Protein AF-A0A0K3CPV1-F1 (afdb_monomer_lite)

Organism: Rhodotorula toruloides (NCBI:txid5286)

InterPro domains:
  IPR036291 NAD(P)-binding domain superfamily [SSF51735] (3-212)

Sequence (318 aa):
MPTLVCTGCSSSLGLLALSSFVSRIIASPPSSHWRILAGYRSTSLTAGQEELAKRCREHPDKLSLSWMTLDLLKLSSVEAFTRRVKDVLNEDEGVDVLFINAAVYNMSARTVDLAGTAWTQEAVVNHLYGLAPCLKPSPSDHSSGKSRYAASKVAQLISARYWQRHFAAVGVGARPVDVVTVSPGFVPTTGLTRDVPLLGRLLMRYILALMPFAVSESEGAARLARTIPSSPSDSDDALSSLLAELSAANDLPLMFLAGPSTAPVPTADEVRSGAKGAVKGGVAEDLLARSEDDEMWKQVDWLLPSEATLRSWAGSSE

Radius of gyration: 19.74 Å; chains: 1; bounding box: 46×46×46 Å

Foldseek 3Di:
DAEEEEEPCQDFLNVLLVLVLLVVQVPDDQPDEYEYEYEDADPDHDPSRVVSQVSQVVCVSRYHYDYDYADLLDLVRVLVSVVVVVVVADPPDDHLHYHQDWAAFAQDFDWHDDPNATFGPRQRRLQPVFADPVRRDDPPDPQGSVRNNVVSVLNNLVVLVVVQVVQLPPDDPDDRDARAAEFLFAALQGCNCVNPPPVVNCCSNPPVCPDPRHDHSNFSSLRSNLCDFSDSPDCPNQNNVQRVVQSVDPDRQHFYDDDTSPDRDDHNVCLVVCHDRVHCDDPSNCVVVVPPDCVVVVVCVNRGQDPVRVVCSVVPDD

Secondary structure (DSSP, 8-state):
--EEEEES-SSHHHHHHHHHHHHHHHHS-S--PEEEEEEESSSS--HHHHHHHHHHHH-TTTEEEEEEE--TT-HHHHHHHHHHHHHHS-TT---SEEEE------SS--EEEETTEEEEHHIIIII-SS--GGGS--TT----HHHHHHHHHHHHHHHHHHHHHHHHHS-BTBPP---EEE---B-TTSGGGTTS-HHHHHIIIIIGGGSTTB--HHHHHHHHHTT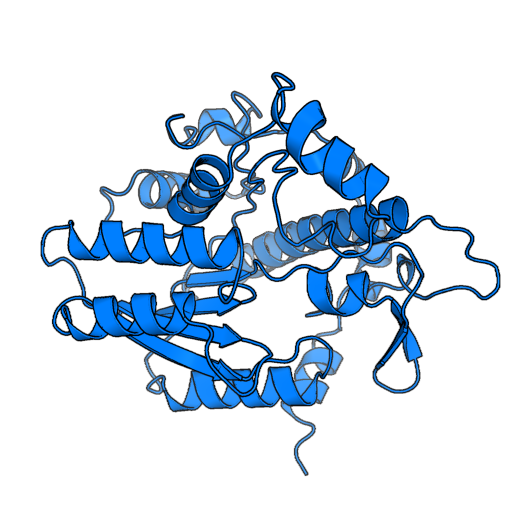S-S-TT-TTSHHHHHHHHHHTSSSPPPEEE-S-TTSPPPPHHHHHHT-TTS-S-SHHHHHHHS--SHHHHHHHHTTS--HHHHHHHHH---

pLDDT: mean 73.0, std 16.29, range [30.72, 96.56]

Structure (mmCIF, N/CA/C/O backbone):
data_AF-A0A0K3CPV1-F1
#
_entry.id   AF-A0A0K3CPV1-F1
#
loop_
_atom_site.group_PDB
_atom_site.id
_atom_site.type_symbol
_atom_site.label_atom_id
_atom_site.label_alt_id
_atom_site.label_comp_id
_atom_site.label_asym_id
_atom_site.label_entity_id
_atom_site.label_seq_id
_atom_site.pdbx_PDB_ins_code
_atom_site.Cartn_x
_atom_site.Cartn_y
_atom_site.Cartn_z
_atom_site.occupancy
_atom_site.B_iso_or_equiv
_atom_site.auth_seq_id
_atom_site.auth_comp_id
_atom_site.auth_asym_id
_atom_site.auth_atom_id
_atom_site.pdbx_PDB_model_num
ATOM 1 N N . MET A 1 1 ? -9.657 -1.569 19.249 1.00 82.38 1 MET A N 1
ATOM 2 C CA . MET A 1 1 ? -8.791 -0.428 18.877 1.00 82.38 1 MET A CA 1
ATOM 3 C C . MET A 1 1 ? -8.393 -0.607 17.419 1.00 82.38 1 MET A C 1
ATOM 5 O O . MET A 1 1 ? -7.894 -1.686 17.123 1.00 82.38 1 MET A O 1
ATOM 9 N N . PRO A 1 2 ? -8.640 0.362 16.519 1.00 88.81 2 PRO A N 1
ATOM 10 C CA . PRO A 1 2 ? -8.371 0.184 15.097 1.00 88.81 2 PRO A CA 1
ATOM 11 C C . PRO A 1 2 ? -6.875 0.025 14.793 1.00 88.81 2 PRO A C 1
ATOM 13 O O . PRO A 1 2 ? -6.056 0.827 15.248 1.00 88.81 2 PRO A O 1
ATOM 16 N N . THR A 1 3 ? -6.520 -1.000 14.017 1.00 91.50 3 THR A N 1
ATOM 17 C CA . THR A 1 3 ? -5.140 -1.335 13.648 1.00 91.50 3 THR A CA 1
ATOM 18 C C . THR A 1 3 ? -4.900 -1.213 12.143 1.00 91.50 3 THR A C 1
ATOM 20 O O . THR A 1 3 ? -5.510 -1.913 11.334 1.00 91.50 3 THR A O 1
ATOM 23 N N . LEU A 1 4 ? -3.932 -0.370 11.775 1.00 93.69 4 LEU A N 1
ATOM 24 C CA . LEU A 1 4 ? -3.371 -0.240 10.432 1.00 93.69 4 LEU A CA 1
ATOM 25 C C . LEU A 1 4 ? -2.035 -0.987 10.351 1.00 93.69 4 LEU A C 1
ATOM 27 O O . LEU A 1 4 ? -1.068 -0.609 11.012 1.00 93.69 4 LEU A O 1
ATOM 31 N N . VAL A 1 5 ? -1.947 -1.993 9.484 1.00 93.81 5 VAL A N 1
ATOM 32 C CA . VAL A 1 5 ? -0.684 -2.630 9.085 1.00 93.81 5 VAL A CA 1
ATOM 33 C C . VAL A 1 5 ? -0.308 -2.122 7.701 1.00 93.81 5 VAL A C 1
ATOM 35 O O . VAL A 1 5 ? -1.109 -2.209 6.774 1.00 93.81 5 VAL A O 1
ATOM 38 N N . CYS A 1 6 ? 0.903 -1.596 7.522 1.00 93.31 6 CYS A N 1
ATOM 39 C CA . CYS A 1 6 ? 1.310 -1.038 6.232 1.00 93.31 6 CYS A CA 1
ATOM 40 C C . CYS A 1 6 ? 2.721 -1.444 5.800 1.00 93.31 6 CYS A C 1
ATOM 42 O O . CYS A 1 6 ? 3.636 -1.569 6.613 1.00 93.31 6 CYS A O 1
ATOM 44 N N . THR A 1 7 ? 2.917 -1.628 4.491 1.00 91.62 7 THR A N 1
ATOM 45 C CA . THR A 1 7 ? 4.222 -1.945 3.888 1.00 91.62 7 THR A CA 1
ATOM 46 C C . THR A 1 7 ? 4.665 -0.836 2.942 1.00 91.62 7 THR A C 1
ATOM 48 O O . THR A 1 7 ? 3.849 -0.123 2.361 1.00 91.62 7 THR A O 1
ATOM 51 N N . GLY A 1 8 ? 5.978 -0.644 2.787 1.00 85.81 8 GLY A N 1
ATOM 52 C CA . GLY A 1 8 ? 6.507 0.363 1.861 1.00 85.81 8 GLY A CA 1
ATOM 53 C C . GLY A 1 8 ? 6.202 1.808 2.266 1.00 85.81 8 GLY A C 1
ATOM 54 O O . GLY A 1 8 ? 6.225 2.689 1.413 1.00 85.81 8 GLY A O 1
ATOM 55 N N . CYS A 1 9 ? 5.920 2.058 3.547 1.00 87.31 9 CYS A N 1
ATOM 56 C CA . CYS A 1 9 ? 5.617 3.390 4.081 1.00 87.31 9 CYS A CA 1
ATOM 57 C C . CYS A 1 9 ? 6.835 4.082 4.712 1.00 87.31 9 CYS A C 1
ATOM 59 O O . CYS A 1 9 ? 6.704 5.092 5.390 1.00 87.31 9 CYS A O 1
ATOM 61 N N . SER A 1 10 ? 8.038 3.552 4.487 1.00 84.75 10 SER A N 1
ATOM 62 C CA . SER A 1 10 ? 9.287 4.081 5.042 1.00 84.75 10 SER A CA 1
ATOM 63 C C . SER A 1 10 ? 9.955 5.167 4.193 1.00 84.75 10 SER A C 1
ATOM 65 O O . SER A 1 10 ? 10.927 5.768 4.639 1.00 84.75 10 SER A O 1
ATOM 67 N N . SER A 1 11 ? 9.488 5.408 2.962 1.00 85.38 11 SER A N 1
ATOM 68 C CA . SER A 1 11 ? 10.053 6.428 2.066 1.00 85.38 11 SER A CA 1
ATOM 69 C C . SER A 1 11 ? 9.065 6.875 0.981 1.00 85.38 11 SER A C 1
ATOM 71 O O . SER A 1 11 ? 8.049 6.216 0.750 1.00 85.38 11 SER A O 1
ATOM 73 N N . SER A 1 12 ? 9.399 7.975 0.291 1.00 87.81 12 SER A N 1
ATOM 74 C CA . SER A 1 12 ? 8.679 8.502 -0.882 1.00 87.81 12 SER A CA 1
ATOM 75 C C . SER A 1 12 ? 7.159 8.600 -0.645 1.00 87.81 12 SER A C 1
ATOM 77 O O . SER A 1 12 ? 6.736 9.014 0.434 1.00 87.81 12 SER A O 1
ATOM 79 N N . LEU A 1 13 ? 6.339 8.221 -1.632 1.00 89.44 13 LEU A N 1
ATOM 80 C CA . LEU A 1 13 ? 4.877 8.310 -1.570 1.00 89.44 13 LEU A CA 1
ATOM 81 C C . LEU A 1 13 ? 4.263 7.594 -0.366 1.00 89.44 13 LEU A C 1
ATOM 83 O O . LEU A 1 13 ? 3.318 8.114 0.211 1.00 89.44 13 LEU A O 1
ATOM 87 N N . GLY A 1 14 ? 4.797 6.438 0.037 1.00 90.56 14 GLY A N 1
ATOM 88 C CA . GLY A 1 14 ? 4.245 5.685 1.164 1.00 90.56 14 GLY A CA 1
ATOM 89 C C . GLY A 1 14 ? 4.414 6.413 2.497 1.00 90.56 14 GLY A C 1
ATOM 90 O O . GLY A 1 14 ? 3.483 6.461 3.294 1.00 90.56 14 GLY A O 1
ATOM 91 N N . LEU A 1 15 ? 5.582 7.027 2.723 1.00 93.69 15 LEU A N 1
ATOM 92 C CA . LEU A 1 15 ? 5.821 7.828 3.929 1.00 93.69 15 LEU A CA 1
ATOM 93 C C . LEU A 1 15 ? 4.956 9.090 3.945 1.00 93.69 15 LEU A C 1
ATOM 95 O O . LEU A 1 15 ? 4.406 9.445 4.985 1.00 93.69 15 LEU A O 1
ATOM 99 N N . LEU A 1 16 ? 4.812 9.752 2.794 1.00 93.31 16 LEU A N 1
ATOM 100 C CA . LEU A 1 16 ? 3.937 10.915 2.667 1.00 93.31 16 LEU A CA 1
ATOM 101 C C . LEU A 1 16 ? 2.471 10.536 2.900 1.00 93.31 16 LEU A C 1
ATOM 103 O O . LEU A 1 16 ? 1.793 11.234 3.644 1.00 93.31 16 LEU A O 1
ATOM 107 N N . ALA A 1 17 ? 2.003 9.413 2.348 1.00 93.31 17 ALA A N 1
ATOM 108 C CA . ALA A 1 17 ? 0.640 8.927 2.549 1.00 93.31 17 ALA A CA 1
ATOM 109 C C . ALA A 1 17 ? 0.373 8.619 4.027 1.00 93.31 17 ALA A C 1
ATOM 111 O O . ALA A 1 17 ? -0.639 9.054 4.576 1.00 93.31 17 ALA A O 1
ATOM 112 N N . LEU A 1 18 ? 1.317 7.948 4.699 1.00 94.94 18 LEU A N 1
ATOM 113 C CA . LEU A 1 18 ? 1.218 7.676 6.131 1.00 94.94 18 LEU A CA 1
ATOM 114 C C . LEU A 1 18 ? 1.232 8.967 6.962 1.00 94.94 18 LEU A C 1
ATOM 116 O O . LEU A 1 18 ? 0.445 9.111 7.892 1.00 94.94 18 LEU A O 1
ATOM 120 N N . SER A 1 19 ? 2.074 9.938 6.605 1.00 94.44 19 SER A N 1
ATOM 121 C CA . SER A 1 19 ? 2.116 11.252 7.258 1.00 94.44 19 SER A CA 1
ATOM 122 C C . SER A 1 19 ? 0.816 12.042 7.067 1.00 94.44 19 SER A C 1
ATOM 124 O O . SER A 1 19 ? 0.319 12.659 8.013 1.00 94.44 19 SER A O 1
ATOM 126 N N . SER A 1 20 ? 0.221 11.998 5.871 1.00 91.81 20 SER A N 1
ATOM 127 C CA . SER A 1 20 ? -1.089 12.590 5.585 1.00 91.81 20 SER A CA 1
ATOM 128 C C . SER A 1 20 ? -2.194 11.920 6.400 1.00 91.81 20 SER A C 1
ATOM 130 O O . SER A 1 20 ? -2.998 12.623 7.010 1.00 91.81 20 SER A O 1
ATOM 132 N N . PHE A 1 21 ? -2.193 10.585 6.481 1.00 92.12 21 PHE A N 1
ATOM 133 C CA . PHE A 1 21 ? -3.108 9.829 7.337 1.00 92.12 21 PHE A CA 1
ATOM 134 C C . PHE A 1 21 ? -2.986 10.262 8.804 1.00 92.12 21 PHE A C 1
ATOM 136 O O . PHE A 1 21 ? -3.973 10.695 9.393 1.00 92.12 21 PHE A O 1
ATOM 143 N N . VAL A 1 22 ? -1.771 10.253 9.360 1.00 93.12 22 VAL A N 1
ATOM 144 C CA . VAL A 1 22 ? -1.498 10.684 10.741 1.00 93.12 22 VAL A CA 1
ATOM 145 C C . VAL A 1 22 ? -1.970 12.118 10.983 1.00 93.12 22 VAL A C 1
ATOM 147 O O . VAL A 1 22 ? -2.630 12.390 11.980 1.00 93.12 22 VAL A O 1
ATOM 150 N N . SER A 1 23 ? -1.698 13.035 10.052 1.00 92.12 23 SER A N 1
ATOM 151 C CA . SER A 1 23 ? -2.132 14.434 10.164 1.00 92.12 23 SER A CA 1
ATOM 152 C C . SER A 1 23 ? -3.658 14.560 10.209 1.00 92.12 23 SER A C 1
ATOM 154 O O . SER A 1 23 ? -4.179 15.341 11.002 1.00 92.12 23 SER A O 1
ATOM 156 N N . ARG A 1 24 ? -4.377 13.768 9.404 1.00 89.12 24 ARG A N 1
ATOM 157 C CA . ARG A 1 24 ? -5.845 13.739 9.399 1.00 89.12 24 ARG A CA 1
ATOM 158 C C . ARG A 1 24 ? -6.408 13.181 10.706 1.00 89.12 24 ARG A C 1
ATOM 160 O O . ARG A 1 24 ? -7.341 13.771 11.243 1.00 89.12 24 ARG A O 1
ATOM 167 N N . ILE A 1 25 ? -5.827 12.109 11.248 1.00 89.81 25 ILE A N 1
ATOM 168 C CA . ILE A 1 25 ? -6.236 11.553 12.550 1.00 89.81 25 ILE A CA 1
ATOM 169 C C . ILE A 1 25 ? -5.987 12.566 13.676 1.00 89.81 25 ILE A C 1
ATOM 171 O O . ILE A 1 25 ? -6.875 12.819 14.486 1.00 89.81 25 ILE A O 1
ATOM 175 N N . ILE A 1 26 ? -4.825 13.229 13.685 1.00 90.94 26 ILE A N 1
ATOM 176 C CA . ILE A 1 26 ? -4.506 14.276 14.670 1.00 90.94 26 ILE A CA 1
ATOM 177 C C . ILE A 1 26 ? -5.485 15.454 14.582 1.00 90.94 26 ILE A C 1
ATOM 179 O O . ILE A 1 26 ? -5.877 15.992 15.616 1.00 90.94 26 ILE A O 1
ATOM 183 N N . ALA A 1 27 ? -5.894 15.856 13.378 1.00 88.31 27 ALA A N 1
ATOM 184 C CA . ALA A 1 27 ? -6.827 16.965 13.180 1.00 88.31 27 ALA A CA 1
ATOM 185 C C . ALA A 1 27 ? -8.292 16.603 13.487 1.00 88.31 27 ALA A C 1
ATOM 187 O O . ALA A 1 27 ? -9.097 17.495 13.748 1.00 88.31 27 ALA A O 1
ATOM 188 N N . SER A 1 28 ? -8.644 15.317 13.461 1.00 81.56 28 SER A N 1
ATOM 189 C CA . SER A 1 28 ? -10.018 14.862 13.687 1.00 81.56 28 SER A CA 1
ATOM 190 C C . SER A 1 28 ? -10.406 14.964 15.170 1.00 81.56 28 SER A C 1
ATOM 192 O O . SER A 1 28 ? -9.531 14.852 16.043 1.00 81.56 28 SER A O 1
ATOM 194 N N . PRO A 1 29 ? -11.702 15.162 15.493 1.00 77.56 29 PRO A N 1
ATOM 195 C CA . PRO A 1 29 ? -12.208 14.990 16.853 1.00 77.56 29 PRO A CA 1
ATOM 196 C C . PRO A 1 29 ? -11.804 13.613 17.402 1.00 77.56 29 PRO A C 1
ATOM 198 O O . PRO A 1 29 ? -11.576 12.696 16.612 1.00 77.56 29 PRO A O 1
ATOM 201 N N . PRO A 1 30 ? -11.683 13.441 18.727 1.00 67.00 30 PRO A N 1
ATOM 202 C CA . PRO A 1 30 ? -11.311 12.155 19.307 1.00 67.00 30 PRO A CA 1
ATOM 203 C C . PRO A 1 30 ? -12.403 11.111 19.017 1.00 67.00 30 PRO A C 1
ATOM 205 O O . PRO A 1 30 ? -13.391 11.025 19.738 1.00 67.00 30 PRO A O 1
ATOM 208 N N . SER A 1 31 ? -12.235 10.354 17.930 1.00 64.31 31 SER A N 1
ATOM 209 C CA . SER A 1 31 ? -13.160 9.305 17.488 1.00 64.31 31 SER A CA 1
ATOM 210 C C . SER A 1 31 ? -12.637 7.908 17.822 1.00 64.31 31 SER A C 1
ATOM 212 O O . SER A 1 31 ? -13.414 7.029 18.179 1.00 64.31 31 SER A O 1
ATOM 214 N N . SER A 1 32 ? -11.318 7.690 17.759 1.00 69.75 32 SER A N 1
ATOM 215 C CA . SER A 1 32 ? -10.671 6.424 18.128 1.00 69.75 32 SER A CA 1
ATOM 216 C C . SER A 1 32 ? -9.143 6.555 18.212 1.00 69.75 32 SER A C 1
ATOM 218 O O . SER A 1 32 ? -8.539 7.349 17.490 1.00 69.75 32 SER A O 1
ATOM 220 N N . HIS A 1 33 ? -8.510 5.763 19.086 1.00 89.25 33 HIS A N 1
ATOM 221 C CA . HIS A 1 33 ? -7.051 5.630 19.129 1.00 89.25 33 HIS A CA 1
ATOM 222 C C . HIS A 1 33 ? -6.582 4.622 18.072 1.00 89.25 33 HIS A C 1
ATOM 224 O O . HIS A 1 33 ? -6.984 3.462 18.119 1.00 89.25 33 HIS A O 1
ATOM 230 N N . TRP A 1 34 ? -5.710 5.023 17.149 1.00 92.44 34 TRP A N 1
ATOM 231 C CA . TRP A 1 34 ? -5.181 4.150 16.096 1.00 92.44 34 TRP A CA 1
ATOM 232 C C . TRP A 1 34 ? -3.856 3.487 16.470 1.00 92.44 34 TRP A C 1
ATOM 234 O O . TRP A 1 34 ? -2.901 4.156 16.854 1.00 92.44 34 TRP A O 1
ATOM 244 N N . ARG A 1 35 ? -3.742 2.177 16.243 1.00 94.38 35 ARG A N 1
ATOM 245 C CA . ARG A 1 35 ? -2.462 1.458 16.266 1.00 94.38 35 ARG A CA 1
ATOM 246 C C . ARG A 1 35 ? -1.926 1.320 14.846 1.00 94.38 35 ARG A C 1
ATOM 248 O O . ARG A 1 35 ? -2.601 0.789 13.973 1.00 94.38 35 ARG A O 1
ATOM 255 N N . ILE A 1 36 ? -0.696 1.762 14.613 1.00 96.12 36 ILE A N 1
ATOM 256 C CA . ILE A 1 36 ? -0.037 1.700 13.306 1.00 96.12 36 ILE A CA 1
ATOM 257 C C . ILE A 1 36 ? 1.197 0.802 13.400 1.00 96.12 36 ILE A C 1
ATOM 259 O O . ILE A 1 36 ? 2.130 1.090 14.151 1.00 96.12 36 ILE A O 1
ATOM 263 N N . LEU A 1 37 ? 1.225 -0.265 12.604 1.00 95.38 37 LEU A N 1
ATOM 264 C CA . LEU A 1 37 ? 2.330 -1.218 12.495 1.00 95.38 37 LEU A CA 1
ATOM 265 C C . LEU A 1 37 ? 2.945 -1.112 11.092 1.00 95.38 37 LEU A C 1
ATOM 267 O O . LEU A 1 37 ? 2.399 -1.620 10.110 1.00 95.38 37 LEU A O 1
ATOM 271 N N . ALA A 1 38 ? 4.075 -0.413 10.984 1.00 95.44 38 ALA A N 1
ATOM 272 C CA . ALA A 1 38 ? 4.685 -0.063 9.705 1.00 95.44 38 ALA A CA 1
ATOM 273 C C . ALA A 1 38 ? 5.931 -0.909 9.410 1.00 95.44 38 ALA A C 1
ATOM 275 O O . ALA A 1 38 ? 6.958 -0.811 10.088 1.00 95.44 38 ALA A O 1
ATOM 276 N N . GLY A 1 39 ? 5.858 -1.715 8.351 1.00 92.06 39 GLY A N 1
ATOM 277 C CA . GLY A 1 39 ? 6.965 -2.517 7.845 1.00 92.06 39 GLY A CA 1
ATOM 278 C C . GLY A 1 39 ? 8.012 -1.670 7.116 1.00 92.06 39 GLY A C 1
ATOM 279 O O . GLY A 1 39 ? 7.690 -0.934 6.177 1.00 92.06 39 GLY A O 1
ATOM 280 N N . TYR A 1 40 ? 9.283 -1.804 7.499 1.00 90.94 40 TYR A N 1
ATOM 281 C CA . TYR A 1 40 ? 10.413 -1.157 6.827 1.00 90.94 40 TYR A CA 1
ATOM 282 C C . TYR A 1 40 ? 11.617 -2.096 6.703 1.00 90.94 40 TYR A C 1
ATOM 284 O O . TYR A 1 40 ? 11.850 -2.952 7.545 1.00 90.94 40 TYR A O 1
ATOM 292 N N . ARG A 1 41 ? 12.407 -1.940 5.638 1.00 85.38 41 ARG A N 1
ATOM 293 C CA . ARG A 1 41 ? 13.515 -2.864 5.335 1.00 85.38 41 ARG A CA 1
ATOM 294 C C . ARG A 1 41 ? 14.812 -2.577 6.105 1.00 85.38 41 ARG A C 1
ATOM 296 O O . ARG A 1 41 ? 15.620 -3.478 6.294 1.00 85.38 41 ARG A O 1
ATOM 303 N N . SER A 1 42 ? 15.052 -1.315 6.455 1.00 81.75 42 SER A N 1
ATOM 304 C CA . SER A 1 42 ? 16.320 -0.859 7.044 1.00 81.75 42 SER A CA 1
ATOM 305 C C . SER A 1 42 ? 16.478 -1.327 8.495 1.00 81.75 42 SER A C 1
ATOM 307 O O . SER A 1 42 ? 15.503 -1.682 9.147 1.00 81.75 42 SER A O 1
ATOM 309 N N . THR A 1 43 ? 17.700 -1.300 9.022 1.00 76.31 43 THR A N 1
ATOM 310 C CA . THR A 1 43 ? 17.975 -1.513 10.453 1.00 76.31 43 THR A CA 1
ATOM 311 C C . THR A 1 43 ? 17.831 -0.228 11.265 1.00 76.31 43 THR A C 1
ATOM 313 O O . THR A 1 43 ? 17.551 -0.289 12.457 1.00 76.31 43 THR A O 1
ATOM 316 N N . SER A 1 44 ? 17.955 0.934 10.621 1.00 85.12 44 SER A N 1
ATOM 317 C CA . SER A 1 44 ? 17.759 2.249 11.232 1.00 85.12 44 SER A CA 1
ATOM 318 C C . SER A 1 44 ? 16.632 3.024 10.560 1.00 85.12 44 SER A C 1
ATOM 320 O O . SER A 1 44 ? 16.345 2.842 9.369 1.00 85.12 44 SER A O 1
ATOM 322 N N . LEU A 1 45 ? 16.001 3.901 11.338 1.00 88.12 45 LEU A N 1
ATOM 323 C CA . LEU A 1 45 ? 15.029 4.853 10.827 1.00 88.12 45 LEU A CA 1
ATOM 324 C C . LEU A 1 45 ? 15.743 5.989 10.089 1.00 88.12 45 LEU A C 1
ATOM 326 O O . LEU A 1 45 ? 16.871 6.367 10.397 1.00 88.12 45 LEU A O 1
ATOM 330 N N . THR A 1 46 ? 15.075 6.514 9.074 1.00 90.00 46 THR A N 1
ATOM 331 C CA . THR A 1 46 ? 15.446 7.768 8.419 1.00 90.00 46 THR A CA 1
ATOM 332 C C . THR A 1 46 ? 14.876 8.953 9.196 1.00 90.00 46 THR A C 1
ATOM 334 O O . THR A 1 46 ? 13.887 8.806 9.913 1.00 90.00 46 THR A O 1
ATOM 337 N N . ALA A 1 47 ? 15.419 10.153 8.976 1.00 90.81 47 ALA A N 1
ATOM 338 C CA . ALA A 1 47 ? 14.936 11.374 9.628 1.00 90.81 47 ALA A CA 1
ATOM 339 C C . ALA A 1 47 ? 13.421 11.603 9.438 1.00 90.81 47 ALA A C 1
ATOM 341 O O . ALA A 1 47 ? 12.730 11.992 10.372 1.00 90.81 47 ALA A O 1
ATOM 342 N N . GLY A 1 48 ? 12.871 11.292 8.257 1.00 90.12 48 GLY A N 1
ATOM 343 C CA . GLY A 1 48 ? 11.427 11.402 8.015 1.00 90.12 48 GLY A CA 1
ATOM 344 C C . GLY A 1 48 ? 10.586 10.400 8.818 1.00 90.12 48 GLY A C 1
ATOM 345 O O . GLY A 1 48 ? 9.476 10.720 9.234 1.00 90.12 48 GLY A O 1
ATOM 346 N N . GLN A 1 49 ? 11.109 9.197 9.068 1.00 93.44 49 GLN A N 1
ATOM 347 C CA . GLN A 1 49 ? 10.433 8.192 9.897 1.00 93.44 49 GLN A CA 1
ATOM 348 C C . GLN A 1 49 ? 10.518 8.533 11.386 1.00 93.44 49 GLN A C 1
ATOM 350 O O . GLN A 1 49 ? 9.560 8.297 12.121 1.00 93.44 49 GLN A O 1
ATOM 355 N N . GLU A 1 50 ? 11.648 9.090 11.823 1.00 94.56 50 GLU A N 1
ATOM 356 C CA . GLU A 1 50 ? 11.828 9.581 13.189 1.00 94.56 50 GLU A CA 1
ATOM 357 C C . GLU A 1 50 ? 10.904 10.758 13.485 1.00 94.56 50 GLU A C 1
ATOM 359 O O . GLU A 1 50 ? 10.248 10.759 14.526 1.00 94.56 50 GLU A O 1
ATOM 364 N N . GLU A 1 51 ? 10.789 11.705 12.552 1.00 95.12 51 GLU A N 1
ATOM 365 C CA . GLU A 1 51 ? 9.881 12.845 12.672 1.00 95.12 51 GLU A CA 1
ATOM 366 C C . GLU A 1 51 ? 8.420 12.388 12.723 1.00 95.12 51 GLU A C 1
ATOM 368 O O . GLU A 1 51 ? 7.662 12.809 13.595 1.00 95.12 51 GLU A O 1
ATOM 373 N N . LEU A 1 52 ? 8.020 11.450 11.858 1.00 95.88 52 LEU A N 1
ATOM 374 C CA . LEU A 1 52 ? 6.670 10.892 11.915 1.00 95.88 52 LEU A CA 1
ATOM 375 C C . LEU A 1 52 ? 6.410 10.172 13.246 1.00 95.88 52 LEU A C 1
ATOM 377 O O . LEU A 1 52 ? 5.365 10.374 13.861 1.00 95.88 52 LEU A O 1
ATOM 381 N N . ALA A 1 53 ? 7.366 9.374 13.727 1.00 95.75 53 ALA A N 1
ATOM 382 C CA . ALA A 1 53 ? 7.254 8.706 15.021 1.00 95.75 53 ALA A CA 1
ATOM 383 C C . ALA A 1 53 ? 7.188 9.707 16.183 1.00 95.75 53 ALA A C 1
ATOM 385 O O . ALA A 1 53 ? 6.443 9.483 17.136 1.00 95.75 53 ALA A O 1
ATOM 386 N N . LYS A 1 54 ? 7.925 10.820 16.103 1.00 96.50 54 LYS A N 1
ATOM 387 C CA . LYS A 1 54 ? 7.863 11.915 17.074 1.00 96.50 54 LYS A CA 1
ATOM 388 C C . LYS A 1 54 ? 6.472 12.541 17.105 1.00 96.50 54 LYS A C 1
ATOM 390 O O . LYS A 1 54 ? 5.885 12.593 18.179 1.00 96.50 54 LYS A O 1
ATOM 395 N N . ARG A 1 55 ? 5.909 12.889 15.946 1.00 95.50 55 ARG A N 1
ATOM 396 C CA . ARG A 1 55 ? 4.538 13.415 15.843 1.00 95.50 55 ARG A CA 1
ATOM 397 C C . ARG A 1 55 ? 3.498 12.462 16.433 1.00 95.50 55 ARG A C 1
ATOM 399 O O . ARG A 1 55 ? 2.574 12.907 17.095 1.00 95.50 55 ARG A O 1
ATOM 406 N N . CYS A 1 56 ? 3.652 11.149 16.245 1.00 95.75 56 CYS A N 1
ATOM 407 C CA . CYS A 1 56 ? 2.754 10.169 16.870 1.00 95.75 56 CYS A CA 1
ATOM 408 C C . CYS A 1 56 ? 2.884 10.174 18.406 1.00 95.75 56 CYS A C 1
ATOM 410 O O . CYS A 1 56 ? 1.879 10.127 19.105 1.00 95.75 56 CYS A O 1
ATOM 412 N N . ARG A 1 57 ? 4.110 10.280 18.944 1.00 96.31 57 ARG A N 1
ATOM 413 C CA . ARG A 1 57 ? 4.361 10.348 20.398 1.00 96.31 57 ARG A CA 1
ATOM 414 C C . ARG A 1 57 ? 3.833 11.622 21.057 1.00 96.31 57 ARG A C 1
ATOM 416 O O . ARG A 1 57 ? 3.554 11.595 22.248 1.00 96.31 57 ARG A O 1
ATOM 423 N N . GLU A 1 58 ? 3.714 12.714 20.307 1.00 96.50 58 GLU A N 1
ATOM 424 C CA . GLU A 1 58 ? 3.110 13.972 20.774 1.00 96.50 58 GLU A CA 1
ATOM 425 C C . GLU A 1 58 ? 1.575 13.882 20.886 1.00 96.50 58 GLU A C 1
ATOM 427 O O . GLU A 1 58 ? 0.968 14.703 21.569 1.00 96.50 58 GLU A O 1
ATOM 432 N N . HIS A 1 59 ? 0.957 12.860 20.278 1.00 94.56 59 HIS A N 1
ATOM 433 C CA . HIS A 1 59 ? -0.490 12.615 20.295 1.00 94.56 59 HIS A CA 1
ATOM 434 C C . HIS A 1 59 ? -0.837 11.170 20.716 1.00 94.56 59 HIS A C 1
ATOM 436 O O . HIS A 1 59 ? -1.502 10.443 19.965 1.00 94.56 59 HIS A O 1
ATOM 442 N N . PRO A 1 60 ? -0.393 10.724 21.910 1.00 93.38 60 PRO A N 1
ATOM 443 C CA . PRO A 1 60 ? -0.543 9.340 22.360 1.00 93.38 60 PRO A CA 1
ATOM 444 C C . PRO A 1 60 ? -1.996 8.966 22.679 1.00 93.38 60 PRO A C 1
ATOM 446 O O . PRO A 1 60 ? -2.325 7.791 22.780 1.00 93.38 60 PRO A O 1
ATOM 449 N N . ASP A 1 61 ? -2.882 9.945 22.837 1.00 91.06 61 ASP A N 1
ATOM 450 C CA . ASP A 1 61 ? -4.322 9.753 22.986 1.00 91.06 61 ASP A CA 1
ATOM 451 C C . ASP A 1 61 ? -4.990 9.357 21.659 1.00 91.06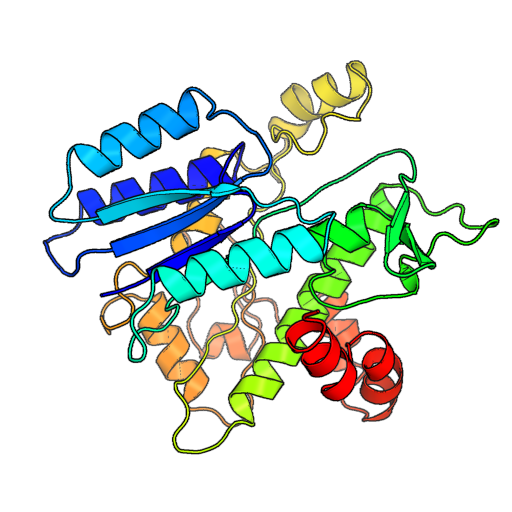 61 ASP A C 1
ATOM 453 O O . ASP A 1 61 ? -5.992 8.646 21.666 1.00 91.06 61 ASP A O 1
ATOM 457 N N . LYS A 1 62 ? -4.400 9.735 20.518 1.00 90.88 62 LYS A N 1
ATOM 458 C CA . LYS A 1 62 ? -4.982 9.522 19.184 1.00 90.88 62 LYS A CA 1
ATOM 459 C C . LYS A 1 62 ? -4.340 8.398 18.391 1.00 90.88 62 LYS A C 1
ATOM 461 O O . LYS A 1 62 ? -5.029 7.753 17.604 1.00 90.88 62 LYS A O 1
ATOM 466 N N . LEU A 1 63 ? -3.035 8.179 18.533 1.00 93.88 63 LEU A N 1
ATOM 467 C CA . LEU A 1 63 ? -2.365 7.126 17.782 1.00 93.88 63 LEU A CA 1
ATOM 468 C C . LEU A 1 63 ? -1.072 6.618 18.421 1.00 93.88 63 LEU A C 1
ATOM 470 O O . LEU A 1 63 ? -0.404 7.308 19.185 1.00 93.88 63 LEU A O 1
ATOM 474 N N . SER A 1 64 ? -0.681 5.416 18.017 1.00 95.12 64 SER A N 1
ATOM 475 C CA . SER A 1 64 ? 0.618 4.808 18.280 1.00 95.12 64 SER A CA 1
ATOM 476 C C . SER A 1 64 ? 1.229 4.294 16.974 1.00 95.12 64 SER A C 1
ATOM 478 O O . SER A 1 64 ? 0.534 3.746 16.123 1.00 95.12 64 SER A O 1
ATOM 480 N N . LEU A 1 65 ? 2.541 4.478 16.795 1.00 96.56 65 LEU A N 1
ATOM 481 C CA . LEU A 1 65 ? 3.279 4.016 15.615 1.00 96.56 65 LEU A CA 1
ATOM 482 C C . LEU A 1 65 ? 4.458 3.138 16.029 1.00 96.56 65 LEU A C 1
ATOM 484 O O . LEU A 1 65 ? 5.357 3.593 16.735 1.00 96.56 65 LEU A O 1
ATOM 488 N N . SER A 1 66 ? 4.471 1.908 15.521 1.00 95.44 66 SER A N 1
ATOM 489 C CA . SER A 1 66 ? 5.562 0.950 15.679 1.00 95.44 66 SER A CA 1
ATOM 490 C C . SER A 1 66 ? 6.176 0.617 14.325 1.00 95.44 66 SER A C 1
ATOM 492 O O . SER A 1 66 ? 5.512 0.081 13.437 1.00 95.44 66 SER A O 1
ATOM 494 N N . TRP A 1 67 ? 7.466 0.911 14.173 1.00 95.12 67 TRP A N 1
ATOM 495 C CA . TRP A 1 67 ? 8.246 0.476 13.018 1.00 95.12 67 TRP A CA 1
ATOM 496 C C . TRP A 1 67 ? 8.761 -0.944 13.247 1.00 95.12 67 TRP A C 1
ATOM 498 O O . TRP A 1 67 ? 9.401 -1.219 14.260 1.00 95.12 67 TRP A O 1
ATOM 508 N N . MET A 1 68 ? 8.513 -1.841 12.297 1.00 92.94 68 MET A N 1
ATOM 509 C CA . MET A 1 68 ? 8.938 -3.239 12.369 1.00 92.94 68 MET A CA 1
ATOM 510 C C . MET A 1 68 ? 9.739 -3.622 11.131 1.00 92.94 68 MET A C 1
ATOM 512 O O . MET A 1 68 ? 9.376 -3.276 10.006 1.00 92.94 68 MET A O 1
ATOM 516 N N . THR A 1 69 ? 10.820 -4.373 11.327 1.00 92.62 69 THR A N 1
ATOM 517 C CA . THR A 1 69 ? 11.638 -4.843 10.209 1.00 92.62 69 THR A CA 1
ATOM 518 C C . THR A 1 69 ? 10.828 -5.766 9.296 1.00 92.62 69 THR A C 1
ATOM 520 O O . THR A 1 69 ? 10.093 -6.637 9.761 1.00 92.62 69 THR A O 1
ATOM 523 N N . LEU A 1 70 ? 10.934 -5.555 7.988 1.00 90.12 70 LEU A N 1
ATOM 524 C CA . LEU A 1 70 ? 10.247 -6.325 6.958 1.00 90.12 70 LEU A CA 1
ATOM 525 C C . LEU A 1 70 ? 11.053 -6.264 5.658 1.00 90.12 70 LEU A C 1
ATOM 527 O O . LEU A 1 70 ? 11.094 -5.230 4.985 1.00 90.12 70 LEU A O 1
ATOM 531 N N . ASP A 1 71 ? 11.687 -7.379 5.296 1.00 88.88 71 ASP A N 1
ATOM 532 C CA . ASP A 1 71 ? 12.273 -7.578 3.974 1.00 88.88 71 ASP A CA 1
ATOM 533 C C . ASP A 1 71 ? 11.379 -8.502 3.147 1.00 88.88 71 ASP A C 1
ATOM 535 O O . ASP A 1 71 ? 11.374 -9.717 3.324 1.00 88.88 71 ASP A O 1
ATOM 539 N N . LEU A 1 72 ? 10.648 -7.910 2.207 1.00 85.25 72 LEU A N 1
ATOM 540 C CA . LEU A 1 72 ? 9.740 -8.628 1.312 1.00 85.25 72 LEU A CA 1
ATOM 541 C C . LEU A 1 72 ? 10.453 -9.594 0.368 1.00 85.25 72 LEU A C 1
ATOM 543 O O . LEU A 1 72 ? 9.802 -10.422 -0.249 1.00 85.25 72 LEU A O 1
ATOM 547 N N . LEU A 1 73 ? 11.784 -9.527 0.276 1.00 83.62 73 LEU A N 1
ATOM 548 C CA . LEU A 1 73 ? 12.578 -10.503 -0.467 1.00 83.62 73 LEU A CA 1
ATOM 549 C C . LEU A 1 73 ? 12.793 -11.819 0.281 1.00 83.62 73 LEU A C 1
ATOM 551 O O . LEU A 1 73 ? 13.352 -12.747 -0.295 1.00 83.62 73 LEU A O 1
ATOM 555 N N . LYS A 1 74 ? 12.413 -11.899 1.560 1.00 81.81 74 LYS A N 1
ATOM 556 C CA . LYS A 1 74 ? 12.655 -13.065 2.412 1.00 81.81 74 LYS A CA 1
ATOM 557 C C . LYS A 1 74 ? 11.348 -13.510 3.058 1.00 81.81 74 LYS A C 1
ATOM 559 O O . LYS A 1 74 ? 10.846 -12.824 3.944 1.00 81.81 74 LYS A O 1
ATOM 564 N N . LEU A 1 75 ? 10.844 -14.688 2.688 1.00 77.00 75 LEU A N 1
ATOM 565 C CA . LEU A 1 75 ? 9.620 -15.253 3.278 1.00 77.00 75 LEU A CA 1
ATOM 566 C C . LEU A 1 75 ? 9.718 -15.375 4.803 1.00 77.00 75 LEU A C 1
ATOM 568 O O . LEU A 1 75 ? 8.819 -14.930 5.506 1.00 77.00 75 LEU A O 1
ATOM 572 N N . SER A 1 76 ? 10.867 -15.808 5.325 1.00 79.62 76 SER A N 1
ATOM 573 C CA . SER A 1 76 ? 11.119 -15.847 6.771 1.00 79.62 76 SER A CA 1
ATOM 574 C C . SER A 1 76 ? 11.014 -14.473 7.446 1.00 79.62 76 SER A C 1
ATOM 576 O O . SER A 1 76 ? 10.597 -14.375 8.600 1.00 79.62 76 SER A O 1
ATOM 578 N N . SER A 1 77 ? 11.345 -13.385 6.739 1.00 85.31 77 SER A N 1
ATOM 579 C CA . SER A 1 77 ? 11.137 -12.027 7.249 1.00 85.31 77 SER A CA 1
ATOM 580 C C . SER A 1 77 ? 9.665 -11.628 7.241 1.00 85.31 77 SER A C 1
ATOM 582 O O . SER A 1 77 ? 9.262 -10.896 8.145 1.00 85.31 77 SER A O 1
ATOM 584 N N . VAL A 1 78 ? 8.893 -12.053 6.237 1.00 83.75 78 VAL A N 1
ATOM 585 C CA . VAL A 1 78 ? 7.443 -11.824 6.169 1.00 83.75 78 VAL A CA 1
ATOM 586 C C . VAL A 1 78 ? 6.756 -12.581 7.299 1.00 83.75 78 VAL A C 1
ATOM 588 O O . VAL A 1 78 ? 6.024 -11.974 8.069 1.00 83.75 78 VAL A O 1
ATOM 591 N N . GLU A 1 79 ? 7.078 -13.859 7.489 1.00 79.50 79 GLU A N 1
ATOM 592 C CA . GLU A 1 79 ? 6.565 -14.666 8.598 1.00 79.50 79 GLU A CA 1
ATOM 593 C C . GLU A 1 79 ? 6.912 -14.062 9.958 1.00 79.50 79 GLU A C 1
ATOM 595 O O . GLU A 1 79 ? 6.041 -13.918 10.812 1.00 79.50 79 GLU A O 1
ATOM 600 N N . ALA A 1 80 ? 8.172 -13.668 10.171 1.00 85.44 80 ALA A N 1
ATOM 601 C CA . ALA A 1 80 ? 8.586 -13.053 11.427 1.00 85.44 80 ALA A CA 1
ATOM 602 C C . ALA A 1 80 ? 7.867 -11.719 11.677 1.00 85.44 80 ALA A C 1
ATOM 604 O O . ALA A 1 80 ? 7.536 -11.408 12.819 1.00 85.44 80 ALA A O 1
ATOM 605 N N . PHE A 1 81 ? 7.614 -10.933 10.627 1.00 88.31 81 PHE A N 1
ATOM 606 C CA . PHE A 1 81 ? 6.798 -9.725 10.721 1.00 88.31 81 PHE A CA 1
ATOM 607 C C . PHE A 1 81 ? 5.347 -10.059 11.076 1.00 88.31 81 PHE A C 1
ATOM 609 O O . PHE A 1 81 ? 4.808 -9.458 11.997 1.00 88.31 81 PHE A O 1
ATOM 616 N N . THR A 1 82 ? 4.739 -11.054 10.427 1.00 86.25 82 THR A N 1
ATOM 617 C CA . THR A 1 82 ? 3.377 -11.508 10.732 1.00 86.25 82 THR A CA 1
ATOM 618 C C . THR A 1 82 ? 3.251 -12.026 12.163 1.00 86.25 82 THR A C 1
ATOM 620 O O . THR A 1 82 ? 2.271 -11.698 12.823 1.00 86.25 82 THR A O 1
ATOM 623 N N . ARG A 1 83 ? 4.238 -12.779 12.673 1.00 84.81 83 ARG A N 1
ATOM 624 C CA . ARG A 1 83 ? 4.278 -13.200 14.085 1.00 84.81 83 ARG A CA 1
ATOM 625 C C . ARG A 1 83 ? 4.305 -11.986 15.011 1.00 84.81 83 ARG A C 1
ATOM 627 O O . ARG A 1 83 ? 3.415 -11.861 15.832 1.00 84.81 83 ARG A O 1
ATOM 634 N N . ARG A 1 84 ? 5.206 -11.023 14.783 1.00 89.69 84 ARG A N 1
ATOM 635 C CA . ARG A 1 84 ? 5.253 -9.781 15.581 1.00 89.69 84 ARG A CA 1
ATOM 636 C C . ARG A 1 84 ? 3.958 -8.973 15.531 1.00 89.69 84 ARG A C 1
ATOM 638 O O . ARG A 1 84 ? 3.590 -8.367 16.527 1.00 89.69 84 ARG A O 1
ATOM 645 N N . VAL A 1 85 ? 3.285 -8.926 14.380 1.00 88.69 85 VAL A N 1
ATOM 646 C CA . VAL A 1 85 ? 1.969 -8.281 14.264 1.00 88.69 85 VAL A CA 1
ATOM 647 C C . VAL A 1 85 ? 0.950 -9.013 15.134 1.00 88.69 85 VAL A C 1
ATOM 649 O O . VAL A 1 85 ? 0.240 -8.354 15.884 1.00 88.69 85 VAL A O 1
ATOM 652 N N . LYS A 1 86 ? 0.914 -10.351 15.083 1.00 86.75 86 LYS A N 1
ATOM 653 C CA . LYS A 1 86 ? 0.040 -11.169 15.935 1.00 86.75 86 LYS A CA 1
ATOM 654 C C . LYS A 1 86 ? 0.361 -11.011 17.420 1.00 86.75 86 LYS A C 1
ATOM 656 O O . LYS A 1 86 ? -0.566 -10.854 18.186 1.00 86.75 86 LYS A O 1
ATOM 661 N N . ASP A 1 87 ? 1.633 -10.967 17.810 1.00 88.69 87 ASP A N 1
ATOM 662 C CA . ASP A 1 87 ? 2.048 -10.816 19.214 1.00 88.69 87 ASP A CA 1
ATOM 663 C C . ASP A 1 87 ? 1.621 -9.464 19.819 1.00 88.69 87 ASP A C 1
ATOM 665 O O . ASP A 1 87 ? 1.472 -9.332 21.031 1.00 88.69 87 ASP A O 1
ATOM 669 N N . VAL A 1 88 ? 1.458 -8.436 18.979 1.00 89.00 88 VAL A N 1
ATOM 670 C CA . VAL A 1 88 ? 0.976 -7.107 19.393 1.00 89.00 88 VAL A CA 1
ATOM 671 C C . VAL A 1 88 ? -0.555 -7.046 19.469 1.00 89.00 88 VAL A C 1
ATOM 673 O O . VAL A 1 88 ? -1.099 -6.166 20.142 1.00 89.00 88 VAL A O 1
ATOM 676 N N . LEU A 1 89 ? -1.245 -7.941 18.766 1.00 85.00 89 LEU A N 1
ATOM 677 C CA . LEU A 1 89 ? -2.698 -8.053 18.772 1.00 85.00 89 LEU A CA 1
ATOM 678 C C . LEU A 1 89 ? -3.130 -9.024 19.880 1.00 85.00 89 LEU A C 1
ATOM 680 O O . LEU A 1 89 ? -2.523 -10.070 20.082 1.00 85.00 89 LEU A O 1
ATOM 684 N N . ASN A 1 90 ? -4.192 -8.686 20.604 1.00 78.62 90 ASN A N 1
ATOM 685 C CA . ASN A 1 90 ? -4.837 -9.649 21.502 1.00 78.62 90 ASN A CA 1
ATOM 686 C C . ASN A 1 90 ? -5.587 -10.727 20.690 1.00 78.62 90 ASN A C 1
ATOM 688 O O . ASN A 1 90 ? -5.866 -10.516 19.511 1.00 78.62 90 ASN A O 1
ATOM 692 N N . GLU A 1 91 ? -5.965 -11.854 21.310 1.00 69.88 91 GLU A N 1
ATOM 693 C CA . GLU A 1 91 ? -6.692 -12.949 20.625 1.00 69.88 91 GLU A CA 1
ATOM 694 C C . GLU A 1 91 ? -7.990 -12.479 19.942 1.00 69.88 91 GLU A C 1
ATOM 696 O O . GLU A 1 91 ? -8.336 -12.973 18.869 1.00 69.88 91 GLU A O 1
ATOM 701 N N . ASP A 1 92 ? -8.652 -11.471 20.518 1.00 73.44 92 ASP A N 1
ATOM 702 C CA . ASP A 1 92 ? -9.888 -10.877 19.996 1.00 73.44 92 ASP A CA 1
ATOM 703 C C . ASP A 1 92 ? -9.649 -9.660 19.074 1.00 73.44 92 ASP A C 1
ATOM 705 O O . ASP A 1 92 ? -10.597 -9.058 18.561 1.00 73.44 92 ASP A O 1
ATOM 709 N N . GLU A 1 93 ? -8.392 -9.248 18.870 1.00 80.06 93 GLU A N 1
ATOM 710 C CA . GLU A 1 93 ? -8.037 -8.103 18.029 1.00 80.06 93 GLU A CA 1
ATOM 711 C C . GLU A 1 93 ? -7.630 -8.535 16.618 1.00 80.06 93 GLU A C 1
ATOM 713 O O . GLU A 1 93 ? -6.824 -9.437 16.401 1.00 80.06 93 GLU A O 1
ATOM 718 N N . GLY A 1 94 ? -8.165 -7.824 15.627 1.00 83.62 94 GLY A N 1
ATOM 719 C CA . GLY A 1 94 ? -7.833 -8.020 14.222 1.00 83.62 94 GLY A CA 1
ATOM 720 C C . GLY A 1 94 ? -7.008 -6.880 13.636 1.00 83.62 94 GLY A C 1
ATOM 721 O O . GLY A 1 94 ? -6.790 -5.836 14.250 1.00 83.62 94 GLY A O 1
ATOM 722 N N . VAL A 1 95 ? -6.595 -7.075 12.386 1.00 88.25 95 VAL A N 1
ATOM 723 C CA . VAL A 1 95 ? -6.126 -5.987 11.525 1.00 88.25 95 VAL A CA 1
ATOM 724 C C . VAL A 1 95 ? -7.342 -5.373 10.840 1.00 88.25 95 VAL A C 1
ATOM 726 O O . VAL A 1 95 ? -8.069 -6.075 10.144 1.00 88.25 95 VAL A O 1
ATOM 729 N N . ASP A 1 96 ? -7.556 -4.071 11.023 1.00 87.00 96 ASP A N 1
ATOM 730 C CA . ASP A 1 96 ? -8.671 -3.350 10.401 1.00 87.00 96 ASP A CA 1
ATOM 731 C C . ASP A 1 96 ? -8.324 -2.866 8.995 1.00 87.00 96 ASP A C 1
ATOM 733 O O . ASP A 1 96 ? -9.179 -2.856 8.116 1.00 87.00 96 ASP A O 1
ATOM 737 N N . VAL A 1 97 ? -7.064 -2.476 8.772 1.00 89.69 97 VAL A N 1
ATOM 738 C CA . VAL A 1 97 ? -6.584 -2.029 7.461 1.00 89.69 97 VAL A CA 1
ATOM 739 C C . VAL A 1 97 ? -5.222 -2.642 7.160 1.00 89.69 97 VAL A C 1
ATOM 741 O O . VAL A 1 97 ? -4.266 -2.451 7.912 1.00 89.69 97 VAL A 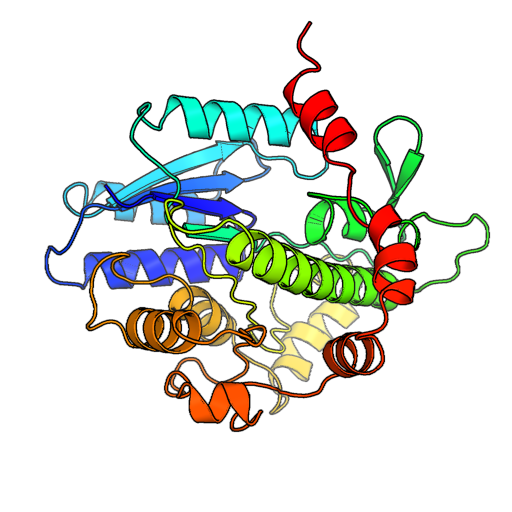O 1
ATOM 744 N N . LEU A 1 98 ? -5.113 -3.323 6.016 1.00 90.38 98 LEU A N 1
ATOM 745 C CA . LEU A 1 98 ? -3.844 -3.770 5.444 1.00 90.38 98 LEU A CA 1
ATOM 746 C C . LEU A 1 98 ? -3.498 -2.919 4.214 1.00 90.38 98 LEU A C 1
ATOM 748 O O . LEU A 1 98 ? -4.094 -3.063 3.151 1.00 90.38 98 LEU A O 1
ATOM 752 N N . PHE A 1 99 ? -2.503 -2.042 4.344 1.00 91.00 99 PHE A N 1
ATOM 753 C CA . PHE A 1 99 ? -2.069 -1.144 3.275 1.00 91.00 99 PHE A CA 1
ATOM 754 C C . PHE A 1 99 ? -0.793 -1.652 2.582 1.00 91.00 99 PHE A C 1
ATOM 756 O O . PHE A 1 99 ? 0.323 -1.529 3.099 1.00 91.00 99 PHE A O 1
ATOM 763 N N . ILE A 1 100 ? -0.955 -2.223 1.383 1.00 89.94 100 ILE A N 1
ATOM 764 C CA . ILE A 1 100 ? 0.134 -2.809 0.587 1.00 89.94 100 ILE A CA 1
ATOM 765 C C . ILE A 1 100 ? 0.637 -1.791 -0.444 1.00 89.94 100 ILE A C 1
ATOM 767 O O . ILE A 1 100 ? 0.137 -1.716 -1.563 1.00 89.94 100 ILE A O 1
ATOM 771 N N . ASN A 1 101 ? 1.655 -1.011 -0.074 1.00 89.69 101 ASN A N 1
ATOM 772 C CA . ASN A 1 101 ? 2.229 0.023 -0.946 1.00 89.69 101 ASN A CA 1
ATOM 773 C C . ASN A 1 101 ? 3.640 -0.310 -1.461 1.00 89.69 101 ASN A C 1
ATOM 775 O O . ASN A 1 101 ? 4.104 0.291 -2.431 1.00 89.69 101 ASN A O 1
ATOM 779 N N . ALA A 1 102 ? 4.347 -1.254 -0.832 1.00 85.62 102 ALA A N 1
ATOM 780 C CA . ALA A 1 102 ? 5.720 -1.577 -1.210 1.00 85.62 102 ALA A CA 1
ATOM 781 C C . ALA A 1 102 ? 5.854 -1.928 -2.700 1.00 85.62 102 ALA A C 1
ATOM 783 O O . ALA A 1 102 ? 5.093 -2.726 -3.246 1.00 85.62 102 ALA A O 1
ATOM 784 N N . ALA A 1 103 ? 6.848 -1.320 -3.353 1.00 83.75 103 ALA A N 1
ATOM 785 C CA . ALA A 1 103 ? 7.156 -1.600 -4.743 1.00 83.75 103 ALA A CA 1
ATOM 786 C C . ALA A 1 103 ? 8.649 -1.429 -5.054 1.00 83.75 103 ALA A C 1
ATOM 788 O O . ALA A 1 103 ? 9.337 -0.578 -4.483 1.00 83.75 103 ALA A O 1
ATOM 789 N N . VAL A 1 104 ? 9.136 -2.209 -6.015 1.00 82.75 104 VAL A N 1
ATOM 790 C CA . VAL A 1 104 ? 10.454 -2.089 -6.639 1.00 82.75 104 VAL A CA 1
ATOM 791 C C . VAL A 1 104 ? 10.324 -2.062 -8.156 1.00 82.75 104 VAL A C 1
ATOM 793 O O . VAL A 1 104 ? 9.388 -2.612 -8.737 1.00 82.75 104 VAL A O 1
ATOM 796 N N . TYR A 1 105 ? 11.290 -1.395 -8.776 1.00 79.81 105 TYR A N 1
ATOM 797 C CA . TYR A 1 105 ? 11.473 -1.295 -10.214 1.00 79.81 105 TYR A CA 1
ATOM 798 C C . TYR A 1 105 ? 12.974 -1.317 -10.486 1.00 79.81 105 TYR A C 1
ATOM 800 O O . TYR A 1 105 ? 13.675 -0.395 -10.065 1.00 79.81 105 TYR A O 1
ATOM 808 N N . ASN A 1 106 ? 13.463 -2.351 -11.166 1.00 74.56 106 ASN A N 1
ATOM 809 C CA . ASN A 1 106 ? 14.849 -2.447 -11.599 1.00 74.56 106 ASN A CA 1
ATOM 810 C C . ASN A 1 106 ? 14.909 -2.493 -13.132 1.00 74.56 106 ASN A C 1
ATOM 812 O O . ASN A 1 106 ? 14.208 -3.263 -13.798 1.00 74.56 106 ASN A O 1
ATOM 816 N N . MET A 1 107 ? 15.805 -1.687 -13.706 1.00 67.31 107 MET A N 1
ATOM 817 C CA . MET A 1 107 ? 16.063 -1.698 -15.152 1.00 67.31 107 MET A CA 1
ATOM 818 C C . MET A 1 107 ? 16.652 -3.045 -15.597 1.00 67.31 107 MET A C 1
ATOM 820 O O . MET A 1 107 ? 16.214 -3.621 -16.596 1.00 67.31 107 MET A O 1
ATOM 824 N N . SER A 1 108 ? 17.591 -3.576 -14.812 1.00 67.44 108 SER A N 1
ATOM 825 C CA . SER A 1 108 ? 18.194 -4.896 -15.013 1.00 67.44 108 SER A CA 1
ATOM 826 C C . SER A 1 108 ? 17.412 -5.967 -14.257 1.00 67.44 108 SER A C 1
ATOM 828 O O . SER A 1 108 ? 16.946 -5.720 -13.145 1.00 67.44 108 SER A O 1
ATOM 830 N N . ALA A 1 109 ? 17.281 -7.160 -14.841 1.00 66.75 109 ALA A N 1
ATOM 831 C CA . ALA A 1 109 ? 16.630 -8.282 -14.177 1.00 66.75 109 ALA A CA 1
ATOM 832 C C . ALA A 1 109 ? 17.468 -8.708 -12.962 1.00 66.75 109 ALA A C 1
ATOM 834 O O . ALA A 1 109 ? 18.537 -9.295 -13.111 1.00 66.75 109 ALA A O 1
ATOM 835 N N . ARG A 1 110 ? 17.006 -8.366 -11.756 1.00 76.12 110 ARG A N 1
ATOM 836 C CA . ARG A 1 110 ? 17.568 -8.875 -10.502 1.00 76.12 110 ARG A CA 1
ATOM 837 C C . ARG A 1 110 ? 16.727 -10.050 -10.049 1.00 76.12 110 ARG A C 1
ATOM 839 O O . ARG A 1 110 ? 15.501 -9.935 -10.010 1.00 76.12 110 ARG A O 1
ATOM 846 N N . THR A 1 111 ? 17.381 -11.152 -9.708 1.00 74.75 111 THR A N 1
ATOM 847 C CA . THR A 1 111 ? 16.706 -12.384 -9.313 1.00 74.75 111 THR A CA 1
ATOM 848 C C . THR A 1 111 ? 16.905 -12.678 -7.836 1.00 74.75 111 THR A C 1
ATOM 850 O O . THR A 1 111 ? 17.964 -12.398 -7.277 1.00 74.75 111 THR A O 1
ATOM 853 N N . VAL A 1 112 ? 15.890 -13.260 -7.213 1.00 71.56 112 VAL A N 1
ATOM 854 C CA . VAL A 1 112 ? 15.915 -13.770 -5.845 1.00 71.56 112 VAL A CA 1
ATOM 855 C C . VAL A 1 112 ? 15.507 -15.232 -5.894 1.00 71.56 112 VAL A C 1
ATOM 857 O O . VAL A 1 112 ? 14.537 -15.577 -6.567 1.00 71.56 112 VAL A O 1
ATOM 860 N N . ASP A 1 113 ? 16.272 -16.084 -5.222 1.00 70.62 113 ASP A N 1
ATOM 861 C CA . ASP A 1 113 ? 15.910 -17.485 -5.049 1.00 70.62 113 ASP A CA 1
ATOM 862 C C . ASP A 1 113 ? 14.888 -17.605 -3.914 1.00 70.62 113 ASP A C 1
ATOM 864 O O . ASP A 1 113 ? 15.143 -17.178 -2.785 1.00 70.62 113 ASP A O 1
ATOM 868 N N . LEU A 1 114 ? 13.720 -18.155 -4.233 1.00 63.88 114 LEU A N 1
ATOM 869 C CA . LEU A 1 114 ? 12.695 -18.529 -3.270 1.00 63.88 114 LEU A CA 1
ATOM 870 C C . LEU A 1 114 ? 12.399 -20.014 -3.441 1.00 63.88 114 LEU A C 1
ATOM 872 O O . LEU A 1 114 ? 11.876 -20.430 -4.477 1.00 63.88 114 LEU A O 1
ATOM 876 N N . ALA A 1 115 ? 12.715 -20.792 -2.403 1.00 65.06 115 ALA A N 1
ATOM 877 C CA . ALA A 1 115 ? 12.485 -22.235 -2.349 1.00 65.06 115 ALA A CA 1
ATOM 878 C C . ALA A 1 115 ? 13.070 -23.004 -3.557 1.00 65.06 115 ALA A C 1
ATOM 880 O O . ALA A 1 115 ? 12.427 -23.897 -4.106 1.00 65.06 115 ALA A O 1
ATOM 881 N N . GLY A 1 116 ? 14.284 -22.645 -3.994 1.00 63.06 116 GLY A N 1
ATOM 882 C CA . GLY A 1 116 ? 14.994 -23.309 -5.094 1.00 63.06 116 GLY A CA 1
ATOM 883 C C . GLY A 1 116 ? 14.535 -22.874 -6.488 1.00 63.06 116 GLY A C 1
ATOM 884 O O . GLY A 1 116 ? 14.856 -23.524 -7.481 1.00 63.06 116 GLY A O 1
ATOM 885 N N . THR A 1 117 ? 13.758 -21.793 -6.579 1.00 60.94 117 THR A N 1
ATOM 886 C CA . THR A 1 117 ? 13.289 -21.216 -7.839 1.00 60.94 117 THR A CA 1
ATOM 887 C C . THR A 1 117 ? 13.720 -19.758 -7.929 1.00 60.94 117 THR A C 1
ATOM 889 O O . THR A 1 117 ? 13.475 -18.972 -7.019 1.00 60.94 117 THR A O 1
ATOM 892 N N . ALA A 1 118 ? 14.315 -19.366 -9.057 1.00 68.75 118 ALA A N 1
ATOM 893 C CA . ALA A 1 118 ? 14.680 -17.977 -9.314 1.00 68.75 118 ALA A CA 1
ATOM 894 C C . ALA A 1 118 ? 13.458 -17.138 -9.728 1.00 68.75 118 ALA A C 1
ATOM 896 O O . ALA A 1 118 ? 12.719 -17.499 -10.645 1.00 68.75 118 ALA A O 1
ATOM 897 N N . TRP A 1 119 ? 13.289 -15.982 -9.090 1.00 68.81 119 TRP A N 1
ATOM 898 C CA . TRP A 1 119 ? 12.198 -15.034 -9.322 1.00 68.81 119 TRP A CA 1
ATOM 899 C C . TRP A 1 119 ? 12.730 -13.632 -9.553 1.00 68.81 119 TRP A C 1
ATOM 901 O O . TRP A 1 119 ? 13.717 -13.244 -8.937 1.00 68.81 119 TRP A O 1
ATOM 911 N N . THR A 1 120 ? 12.074 -12.830 -10.390 1.00 72.00 120 THR A N 1
ATOM 912 C CA . THR A 1 120 ? 12.441 -11.411 -10.516 1.00 72.00 120 THR A CA 1
ATOM 913 C C . THR A 1 120 ? 12.061 -10.637 -9.254 1.00 72.00 120 THR A C 1
ATOM 915 O O . THR A 1 120 ? 11.038 -10.899 -8.624 1.00 72.00 120 THR A O 1
ATOM 918 N N . GLN A 1 121 ? 12.879 -9.663 -8.862 1.00 77.50 121 GLN A N 1
ATOM 919 C CA . GLN A 1 121 ? 12.656 -8.895 -7.638 1.00 77.50 121 GLN A CA 1
ATOM 920 C C . GLN A 1 121 ? 11.318 -8.127 -7.657 1.00 77.50 121 GLN A C 1
ATOM 922 O O . GLN A 1 121 ? 10.681 -7.985 -6.615 1.00 77.50 121 GLN A O 1
ATOM 927 N N . GLU A 1 122 ? 10.874 -7.653 -8.829 1.00 74.69 122 GLU A N 1
ATOM 928 C CA . GLU A 1 122 ? 9.559 -7.026 -9.020 1.00 74.69 122 GLU A CA 1
ATOM 929 C C . GLU A 1 122 ? 8.424 -7.996 -8.716 1.00 74.69 122 GLU A C 1
ATOM 931 O O . GLU A 1 122 ? 7.432 -7.588 -8.119 1.00 74.69 122 GLU A O 1
ATOM 936 N N . ALA A 1 123 ? 8.583 -9.271 -9.081 1.00 66.88 123 ALA A N 1
ATOM 937 C CA . ALA A 1 123 ? 7.654 -10.312 -8.679 1.00 66.88 123 ALA A CA 1
ATOM 938 C C . ALA A 1 123 ? 7.561 -10.354 -7.173 1.00 66.88 123 ALA A C 1
ATOM 940 O O . ALA A 1 123 ? 6.495 -10.087 -6.630 1.00 66.88 123 ALA A O 1
ATOM 941 N N . VAL A 1 124 ? 8.708 -10.606 -6.539 1.00 70.62 124 VAL A N 1
ATOM 942 C CA . VAL A 1 124 ? 8.819 -10.899 -5.115 1.00 70.62 124 VAL A CA 1
ATOM 943 C C . VAL A 1 124 ? 8.236 -9.773 -4.264 1.00 70.62 124 VAL A C 1
ATOM 945 O O . VAL A 1 124 ? 7.374 -10.009 -3.431 1.00 70.62 124 VAL A O 1
ATOM 948 N N . VAL A 1 125 ? 8.649 -8.529 -4.514 1.00 75.62 125 VAL A N 1
ATOM 949 C CA . VAL A 1 125 ? 8.238 -7.399 -3.667 1.00 75.62 125 VAL A CA 1
ATOM 950 C C . VAL A 1 125 ? 6.853 -6.870 -4.007 1.00 75.62 125 VAL A C 1
ATOM 952 O O . VAL A 1 125 ? 6.114 -6.491 -3.101 1.00 75.62 125 VAL A O 1
ATOM 955 N N . ASN A 1 126 ? 6.520 -6.762 -5.297 1.00 75.56 126 ASN A N 1
ATOM 956 C CA . ASN A 1 126 ? 5.290 -6.079 -5.690 1.00 75.56 126 ASN A CA 1
ATOM 957 C C . ASN A 1 126 ? 4.106 -7.036 -5.582 1.00 75.56 126 ASN A C 1
ATOM 959 O O . ASN A 1 126 ? 3.026 -6.628 -5.179 1.00 75.56 126 ASN A O 1
ATOM 963 N N . HIS A 1 127 ? 4.281 -8.296 -5.956 1.00 68.31 127 HIS A N 1
ATOM 964 C CA . HIS A 1 127 ? 3.167 -9.227 -6.091 1.00 68.31 127 HIS A CA 1
ATOM 965 C C . HIS A 1 127 ? 3.223 -10.371 -5.081 1.00 68.31 127 HIS A C 1
ATOM 967 O O . HIS A 1 127 ? 2.195 -10.763 -4.538 1.00 68.31 127 HIS A O 1
ATOM 973 N N . LEU A 1 128 ? 4.423 -10.879 -4.814 1.00 62.03 128 LEU A N 1
ATOM 974 C CA . LEU A 1 128 ? 4.666 -12.159 -4.166 1.00 62.03 128 LEU A CA 1
ATOM 975 C C . LEU A 1 128 ? 4.525 -12.096 -2.643 1.00 62.03 128 LEU A C 1
ATOM 977 O O . LEU A 1 128 ? 5.445 -12.349 -1.874 1.00 62.03 128 LEU A O 1
ATOM 981 N N . TYR A 1 129 ? 3.291 -11.846 -2.235 1.00 53.97 129 TYR A N 1
ATOM 982 C CA . TYR A 1 129 ? 2.694 -12.523 -1.093 1.00 53.97 129 TYR A CA 1
ATOM 983 C C . TYR A 1 129 ? 1.927 -13.798 -1.551 1.00 53.97 129 TYR A C 1
ATOM 985 O O . TYR A 1 129 ? 1.342 -14.492 -0.727 1.00 53.97 129 TYR A O 1
ATOM 993 N N . GLY A 1 130 ? 1.983 -14.123 -2.860 1.00 40.88 130 GLY A N 1
ATOM 994 C CA . GLY A 1 130 ? 1.542 -15.341 -3.574 1.00 40.88 130 GLY A CA 1
ATOM 995 C C . GLY A 1 130 ? 2.023 -15.290 -5.052 1.00 40.88 130 GLY A C 1
ATOM 996 O O . GLY A 1 130 ? 2.174 -14.196 -5.578 1.00 40.88 130 GLY A O 1
ATOM 997 N N . LEU A 1 131 ? 2.394 -16.418 -5.680 1.00 46.19 131 LEU A N 1
ATOM 998 C CA . LEU A 1 131 ? 3.405 -16.582 -6.771 1.00 46.19 131 LEU A CA 1
ATOM 999 C C . LEU A 1 131 ? 2.943 -16.451 -8.249 1.00 46.19 131 LEU A C 1
ATOM 1001 O O . LEU A 1 131 ? 1.973 -17.081 -8.615 1.00 46.19 131 LEU A O 1
ATOM 1005 N N . ALA A 1 132 ? 3.760 -15.877 -9.168 1.00 39.47 132 ALA A N 1
ATOM 1006 C CA . ALA A 1 132 ? 3.494 -15.886 -10.635 1.00 39.47 132 ALA A CA 1
ATOM 1007 C C . ALA A 1 132 ? 4.679 -16.173 -11.637 1.00 39.47 132 ALA A C 1
ATOM 1009 O O . ALA A 1 132 ? 5.452 -15.265 -11.922 1.00 39.47 132 ALA A O 1
ATOM 1010 N N . PRO A 1 133 ? 4.846 -17.376 -12.241 1.00 39.28 133 PRO A N 1
ATOM 1011 C CA . PRO A 1 133 ? 5.717 -17.818 -13.352 1.00 39.28 133 PRO A CA 1
ATOM 1012 C C . PRO A 1 133 ? 5.916 -16.907 -14.555 1.00 39.28 133 PRO A C 1
ATOM 1014 O O . PRO A 1 133 ? 6.972 -17.014 -15.164 1.00 39.28 133 PRO A O 1
ATOM 1017 N N . CYS A 1 134 ? 5.007 -15.983 -14.884 1.00 39.38 134 CYS A N 1
ATOM 1018 C CA . CYS A 1 134 ? 5.292 -14.949 -15.896 1.00 39.38 134 CYS A CA 1
ATOM 1019 C C . CYS A 1 134 ? 6.470 -14.045 -15.478 1.00 39.38 134 CYS A C 1
ATOM 1021 O O . CYS A 1 134 ? 6.979 -13.258 -16.269 1.00 39.38 134 CYS A O 1
ATOM 1023 N N . LEU A 1 135 ? 6.867 -14.132 -14.205 1.00 46.34 135 LEU A N 1
ATOM 1024 C CA . LEU A 1 135 ? 7.946 -13.387 -13.581 1.00 46.34 135 LEU A CA 1
ATOM 1025 C C . LEU A 1 135 ? 9.162 -14.268 -13.251 1.00 46.34 135 LEU A C 1
ATOM 1027 O O . LEU A 1 135 ? 10.125 -13.766 -12.656 1.00 46.34 135 LEU A O 1
ATOM 1031 N N . LYS A 1 136 ? 9.126 -15.558 -13.624 1.00 48.31 136 LYS A N 1
ATOM 1032 C CA . LYS A 1 136 ? 10.323 -16.398 -13.666 1.00 48.31 136 LYS A CA 1
ATOM 1033 C C . LYS A 1 136 ? 11.180 -15.912 -14.836 1.00 48.31 136 LYS A C 1
ATOM 1035 O O . LYS A 1 136 ? 10.696 -15.888 -15.966 1.00 48.31 136 LYS A O 1
ATOM 1040 N N . PRO A 1 137 ? 12.437 -15.525 -14.597 1.00 45.00 137 PRO A N 1
ATOM 1041 C CA . PRO A 1 137 ? 13.343 -15.209 -15.684 1.00 45.00 137 PRO A CA 1
ATOM 1042 C C . PRO A 1 137 ? 13.575 -16.487 -16.504 1.00 45.00 137 PRO A C 1
ATOM 1044 O O . PRO A 1 137 ? 14.127 -17.462 -15.995 1.00 45.00 137 PRO A O 1
ATOM 1047 N N . SER A 1 138 ? 13.147 -16.500 -17.768 1.00 44.91 138 SER A N 1
ATOM 1048 C CA . SER A 1 138 ? 13.661 -17.486 -18.725 1.00 44.91 138 SER A CA 1
ATOM 1049 C C . SER A 1 138 ? 15.104 -17.102 -19.079 1.00 44.91 138 SER A C 1
ATOM 1051 O O . SER A 1 138 ? 15.387 -15.910 -19.219 1.00 44.91 138 SER A O 1
ATOM 1053 N N . PRO A 1 139 ? 16.021 -18.059 -19.302 1.00 45.84 139 PRO A N 1
ATOM 1054 C CA . PRO A 1 139 ? 17.335 -17.780 -19.890 1.00 45.84 139 PRO A CA 1
ATOM 1055 C C . PRO A 1 139 ? 17.256 -17.035 -21.237 1.00 45.84 139 PRO A C 1
ATOM 1057 O O . PRO A 1 139 ? 18.228 -16.415 -21.657 1.00 45.84 139 PRO A O 1
ATOM 1060 N N . SER A 1 140 ? 16.095 -17.081 -21.899 1.00 47.28 140 SER A N 1
ATOM 1061 C CA . SER A 1 140 ? 15.771 -16.361 -23.135 1.00 47.28 140 SER A CA 1
ATOM 1062 C C . SER A 1 140 ? 14.871 -15.130 -22.927 1.00 47.28 140 SER A C 1
ATOM 1064 O O . SER A 1 140 ? 14.344 -14.597 -23.904 1.00 47.28 140 SER A O 1
ATOM 1066 N N . ASP A 1 141 ? 14.603 -14.711 -21.684 1.00 49.81 141 ASP A N 1
ATOM 1067 C CA . ASP A 1 141 ? 13.671 -13.616 -21.409 1.00 49.81 141 ASP A CA 1
ATOM 1068 C C . ASP A 1 141 ? 14.324 -12.250 -21.667 1.00 49.81 141 ASP A C 1
ATOM 1070 O O . ASP A 1 141 ? 15.101 -11.727 -20.867 1.00 49.81 141 ASP A O 1
ATOM 1074 N N . HIS A 1 142 ? 13.976 -11.658 -22.808 1.00 52.69 142 HIS A N 1
ATOM 1075 C CA . HIS A 1 142 ? 14.360 -10.302 -23.199 1.00 52.69 142 HIS A CA 1
ATOM 1076 C C . HIS A 1 142 ? 13.391 -9.230 -22.670 1.00 52.69 142 HIS A C 1
ATOM 1078 O O . HIS A 1 142 ? 13.417 -8.087 -23.139 1.00 52.69 142 HIS A O 1
ATOM 1084 N N . SER A 1 143 ? 12.512 -9.566 -21.715 1.00 56.56 143 SER A N 1
ATOM 1085 C CA . SER A 1 143 ? 11.563 -8.608 -21.155 1.00 56.56 143 SER A CA 1
ATOM 1086 C C . SER A 1 143 ? 12.289 -7.389 -20.566 1.00 56.56 143 SER A C 1
ATOM 1088 O O . SER A 1 143 ? 13.247 -7.480 -19.794 1.00 56.56 143 SER A O 1
ATOM 1090 N N . SER A 1 144 ? 11.852 -6.189 -20.948 1.00 66.31 144 SER A N 1
ATOM 1091 C CA . SER A 1 144 ? 12.389 -4.952 -20.368 1.00 66.31 144 SER A CA 1
ATOM 1092 C C . SER A 1 144 ? 11.969 -4.817 -18.896 1.00 66.31 144 SER A C 1
ATOM 1094 O O . SER A 1 144 ? 10.932 -5.346 -18.492 1.00 66.31 144 SER A O 1
ATOM 1096 N N . GLY A 1 145 ? 12.711 -4.049 -18.085 1.00 64.81 145 GLY A N 1
ATOM 1097 C CA . GLY A 1 145 ? 12.297 -3.738 -16.704 1.00 64.81 145 GLY A CA 1
ATOM 1098 C C . GLY A 1 145 ? 10.889 -3.139 -16.617 1.00 64.81 145 GLY A C 1
ATOM 1099 O O . GLY A 1 145 ? 10.113 -3.486 -15.728 1.00 64.81 145 GLY A O 1
ATOM 1100 N N . LYS A 1 146 ? 10.502 -2.335 -17.618 1.00 64.81 146 LYS A N 1
ATOM 1101 C CA . LYS A 1 146 ? 9.136 -1.817 -17.779 1.00 64.81 146 LYS A CA 1
ATOM 1102 C C . LYS A 1 146 ? 8.103 -2.937 -17.932 1.00 64.81 146 LYS A C 1
ATOM 1104 O O . LYS A 1 146 ? 7.049 -2.860 -17.310 1.00 64.81 146 LYS A O 1
ATOM 1109 N N . SER A 1 147 ? 8.410 -3.970 -18.717 1.00 62.81 147 SER A N 1
ATOM 1110 C CA . SER A 1 147 ? 7.530 -5.126 -18.916 1.00 62.81 147 SER A CA 1
ATOM 1111 C C . SER A 1 147 ? 7.358 -5.937 -17.632 1.00 62.81 147 SER A C 1
ATOM 1113 O O . SER A 1 147 ? 6.228 -6.223 -17.249 1.00 62.81 147 SER A O 1
ATOM 1115 N N . ARG A 1 148 ? 8.452 -6.244 -16.920 1.00 66.38 148 ARG A N 1
ATOM 1116 C CA . ARG A 1 148 ? 8.394 -6.972 -15.636 1.00 66.38 148 ARG A CA 1
ATOM 1117 C C . ARG A 1 148 ? 7.600 -6.216 -14.579 1.00 66.38 148 ARG A C 1
ATOM 1119 O O . ARG A 1 148 ? 6.763 -6.788 -13.887 1.00 66.38 148 ARG A O 1
ATOM 1126 N N . TYR A 1 149 ? 7.825 -4.909 -14.482 1.00 68.31 149 TYR A N 1
ATOM 1127 C CA . TYR A 1 149 ? 7.077 -4.060 -13.566 1.00 68.31 149 TYR A CA 1
ATOM 1128 C C . TYR A 1 149 ? 5.592 -4.000 -13.918 1.00 68.31 149 TYR A C 1
ATOM 1130 O O . TYR A 1 149 ? 4.760 -4.208 -13.037 1.00 68.31 149 TYR A O 1
ATOM 1138 N N . ALA A 1 150 ? 5.251 -3.783 -15.192 1.00 66.50 150 ALA A N 1
ATOM 1139 C CA . ALA A 1 150 ? 3.865 -3.797 -15.653 1.00 66.50 150 ALA A CA 1
ATOM 1140 C C . ALA A 1 150 ? 3.183 -5.140 -15.347 1.00 66.50 150 ALA A C 1
ATOM 1142 O O . ALA A 1 150 ? 2.097 -5.145 -14.772 1.00 66.50 150 ALA A O 1
ATOM 1143 N N . ALA A 1 151 ? 3.853 -6.263 -15.623 1.00 64.62 151 ALA A N 1
ATOM 1144 C CA . ALA A 1 151 ? 3.362 -7.595 -15.282 1.00 64.62 151 ALA A CA 1
ATOM 1145 C C . ALA A 1 151 ? 3.116 -7.743 -13.771 1.00 64.62 151 ALA A C 1
ATOM 1147 O O . ALA A 1 151 ? 2.052 -8.203 -13.371 1.00 64.62 151 ALA A O 1
ATOM 1148 N N . SER A 1 152 ? 4.036 -7.265 -12.923 1.00 71.81 152 SER A N 1
ATOM 1149 C CA . SER A 1 152 ? 3.851 -7.295 -11.464 1.00 71.81 152 SER A CA 1
ATOM 1150 C C . SER A 1 152 ? 2.645 -6.468 -10.989 1.00 71.81 152 SER A C 1
ATOM 1152 O O . SER A 1 152 ? 1.991 -6.839 -10.019 1.00 71.81 152 SER A O 1
ATOM 1154 N N . LYS A 1 153 ? 2.309 -5.368 -11.682 1.00 79.62 153 LYS A N 1
ATOM 1155 C CA . LYS A 1 153 ? 1.128 -4.541 -11.382 1.00 79.62 153 LYS A CA 1
ATOM 1156 C C . LYS A 1 153 ? -0.172 -5.181 -11.848 1.00 79.62 153 LYS A C 1
ATOM 1158 O O . LYS A 1 153 ? -1.148 -5.145 -11.109 1.00 79.62 153 LYS A O 1
ATOM 1163 N N . VAL A 1 154 ? -0.179 -5.815 -13.019 1.00 72.44 154 VAL A N 1
ATOM 1164 C CA . VAL A 1 154 ? -1.321 -6.631 -13.462 1.00 72.44 154 VAL A CA 1
ATOM 1165 C C . VAL A 1 154 ? -1.573 -7.761 -12.466 1.00 72.44 154 VAL A C 1
ATOM 1167 O O . VAL A 1 154 ? -2.703 -7.961 -12.038 1.00 72.44 154 VAL A O 1
ATOM 1170 N N . ALA A 1 155 ? -0.512 -8.429 -12.017 1.00 71.50 155 ALA A N 1
ATOM 1171 C CA . ALA A 1 155 ? -0.608 -9.496 -11.036 1.00 71.50 155 ALA A CA 1
ATOM 1172 C C . ALA A 1 155 ? -1.174 -9.000 -9.684 1.00 71.50 155 ALA A C 1
ATOM 1174 O O . ALA A 1 155 ? -2.028 -9.664 -9.106 1.00 71.50 155 ALA A O 1
ATOM 1175 N N . GLN A 1 156 ? -0.798 -7.798 -9.214 1.00 79.56 156 GLN A N 1
ATOM 1176 C CA . GLN A 1 156 ? -1.434 -7.159 -8.045 1.00 79.56 156 GLN A CA 1
ATOM 1177 C C . GLN A 1 156 ? -2.954 -6.970 -8.224 1.00 79.56 156 GLN A C 1
ATOM 1179 O O . GLN A 1 156 ? -3.710 -7.226 -7.288 1.00 79.56 156 GLN A O 1
ATOM 1184 N N . LEU A 1 157 ? -3.409 -6.538 -9.406 1.00 79.38 157 LEU A N 1
ATOM 1185 C CA . LEU A 1 157 ? -4.839 -6.340 -9.687 1.00 79.38 157 LEU A CA 1
ATOM 1186 C C . LEU A 1 157 ? -5.605 -7.670 -9.738 1.00 79.38 157 LEU A C 1
ATOM 1188 O O . LEU A 1 157 ? -6.704 -7.763 -9.194 1.00 79.38 157 LEU A O 1
ATOM 1192 N N . ILE A 1 158 ? -5.006 -8.710 -10.324 1.00 74.19 158 ILE A N 1
ATOM 1193 C CA . ILE A 1 158 ? -5.575 -10.066 -10.333 1.00 74.19 158 ILE A CA 1
ATOM 1194 C C . ILE A 1 158 ? -5.703 -10.599 -8.900 1.00 74.19 158 ILE A C 1
ATOM 1196 O O . ILE A 1 158 ? -6.768 -11.086 -8.527 1.00 74.19 158 ILE A O 1
ATOM 1200 N N . SER A 1 159 ? -4.667 -10.446 -8.064 1.00 75.88 159 SER A N 1
ATOM 1201 C CA . SER A 1 159 ? -4.740 -10.825 -6.646 1.00 75.88 159 SER A CA 1
ATOM 1202 C C . SER A 1 159 ? -5.838 -10.074 -5.904 1.00 75.88 159 SER A C 1
ATOM 1204 O O . SER A 1 159 ? -6.554 -10.681 -5.115 1.00 75.88 159 SER A O 1
ATOM 1206 N N . ALA A 1 160 ? -5.998 -8.772 -6.153 1.00 81.00 160 ALA A N 1
ATOM 1207 C CA . ALA A 1 160 ? -7.062 -7.992 -5.532 1.00 81.00 160 ALA A CA 1
ATOM 1208 C C . ALA A 1 160 ? -8.453 -8.534 -5.908 1.00 81.00 160 ALA A C 1
ATOM 1210 O O . ALA A 1 160 ? -9.290 -8.731 -5.029 1.00 81.00 160 ALA A O 1
ATOM 1211 N N . ARG A 1 161 ? -8.680 -8.869 -7.188 1.00 76.06 161 ARG A N 1
ATOM 1212 C CA . ARG A 1 161 ? -9.934 -9.498 -7.639 1.00 76.06 161 ARG A CA 1
ATOM 1213 C C . ARG A 1 161 ? -10.154 -10.873 -7.007 1.00 76.06 161 ARG A C 1
ATOM 1215 O O . ARG A 1 161 ? -11.274 -11.178 -6.607 1.00 76.06 161 ARG A O 1
ATOM 1222 N N . TYR A 1 162 ? -9.106 -11.690 -6.903 1.00 75.31 162 TYR A N 1
ATOM 1223 C CA . TYR A 1 162 ? -9.184 -12.991 -6.240 1.00 75.31 162 TYR A CA 1
ATOM 1224 C C . TYR A 1 162 ? -9.602 -12.850 -4.772 1.00 75.31 162 TYR A C 1
ATOM 1226 O O . TYR A 1 162 ? -10.588 -13.457 -4.361 1.00 75.31 162 TYR A O 1
ATOM 1234 N N . TRP A 1 163 ? -8.905 -12.011 -3.998 1.00 76.12 163 TRP A N 1
ATOM 1235 C CA . TRP A 1 163 ? -9.203 -11.812 -2.578 1.00 76.12 163 TRP A CA 1
ATOM 1236 C C . TRP A 1 163 ? -10.595 -11.234 -2.355 1.00 76.12 163 TRP A C 1
ATOM 1238 O O . TRP A 1 163 ? -11.292 -11.680 -1.451 1.00 76.12 163 TRP A O 1
ATOM 1248 N N . GLN A 1 164 ? -11.038 -10.316 -3.214 1.00 79.62 164 GLN A N 1
ATOM 1249 C CA . GLN A 1 164 ? -12.400 -9.793 -3.170 1.00 79.62 164 GLN A CA 1
ATOM 1250 C C . GLN A 1 164 ? -13.443 -10.914 -3.291 1.00 79.62 164 GLN A C 1
ATOM 1252 O O . GLN A 1 164 ? -14.355 -10.999 -2.473 1.00 79.62 164 GLN A O 1
ATOM 1257 N N . ARG A 1 165 ? -13.297 -11.796 -4.291 1.00 74.19 165 ARG A N 1
ATOM 1258 C CA . ARG A 1 165 ? -14.205 -12.939 -4.482 1.00 74.19 165 ARG A CA 1
ATOM 1259 C C . ARG A 1 165 ? -14.126 -13.916 -3.318 1.00 74.19 165 ARG A C 1
ATOM 1261 O O . ARG A 1 165 ? -15.153 -14.407 -2.864 1.00 74.19 165 ARG A O 1
ATOM 1268 N N . HIS A 1 166 ? -12.912 -14.186 -2.843 1.00 74.62 166 HIS A N 1
ATOM 1269 C CA . HIS A 1 166 ? -12.687 -15.099 -1.734 1.00 74.62 166 HIS A CA 1
ATOM 1270 C C . HIS A 1 166 ? -13.405 -14.607 -0.475 1.00 74.62 166 HIS A C 1
ATOM 1272 O O . HIS A 1 166 ? -14.196 -15.353 0.087 1.00 74.62 166 HIS A O 1
ATOM 1278 N N . PHE A 1 167 ? -13.215 -13.342 -0.085 1.00 77.44 167 PHE A N 1
ATOM 1279 C CA . PHE A 1 167 ? -13.875 -12.767 1.089 1.00 77.44 167 PHE A CA 1
ATOM 1280 C C . PHE A 1 167 ? -15.392 -12.634 0.931 1.00 77.44 167 PHE A C 1
ATOM 1282 O O . PHE A 1 167 ? -16.102 -12.848 1.906 1.00 77.44 167 PHE A O 1
A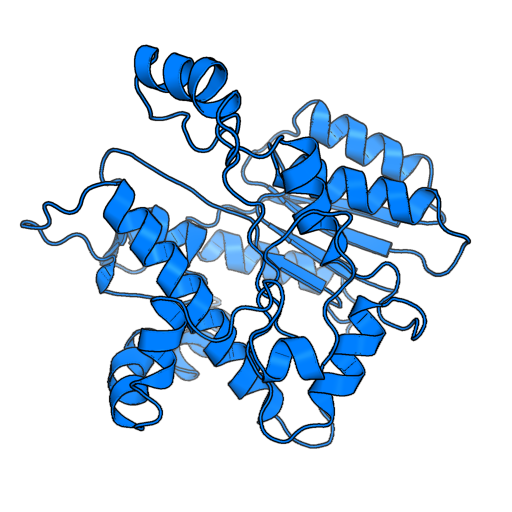TOM 1289 N N . ALA A 1 168 ? -15.901 -12.372 -0.278 1.00 74.50 168 ALA A N 1
ATOM 1290 C CA . ALA A 1 168 ? -17.343 -12.381 -0.541 1.00 74.50 168 ALA A CA 1
ATOM 1291 C C . ALA A 1 168 ? -17.971 -13.785 -0.410 1.00 74.50 168 ALA A C 1
ATOM 1293 O O . ALA A 1 168 ? -19.145 -13.908 -0.071 1.00 74.50 168 ALA A O 1
ATOM 1294 N N . ALA A 1 169 ? -17.199 -14.848 -0.668 1.00 71.56 169 ALA A N 1
ATOM 1295 C CA . ALA A 1 169 ? -17.657 -16.232 -0.555 1.00 71.56 169 ALA A CA 1
ATOM 1296 C C . ALA A 1 169 ? -17.606 -16.786 0.883 1.00 71.56 169 ALA A C 1
ATOM 1298 O O . ALA A 1 169 ? -18.285 -17.773 1.179 1.00 71.56 169 ALA A O 1
ATOM 1299 N N . VAL A 1 170 ? -16.821 -16.178 1.784 1.00 67.69 170 VAL A N 1
ATOM 1300 C CA . VAL A 1 170 ? -16.802 -16.549 3.208 1.00 67.69 170 VAL A CA 1
ATOM 1301 C C . VAL A 1 170 ? -18.113 -16.062 3.837 1.00 67.69 170 VAL A C 1
ATOM 1303 O O . VAL A 1 170 ? -18.251 -14.895 4.175 1.00 67.69 170 VAL A O 1
ATOM 1306 N N . GLY A 1 171 ? -19.105 -16.956 3.905 1.00 57.38 171 GLY A N 1
ATOM 1307 C CA . GLY A 1 171 ? -20.506 -16.644 4.204 1.00 57.38 171 GLY A CA 1
ATOM 1308 C C . GLY A 1 171 ? -20.822 -16.022 5.577 1.00 57.38 171 GLY A C 1
ATOM 1309 O O . GLY A 1 171 ? -19.964 -15.568 6.330 1.00 57.38 171 GLY A O 1
ATOM 1310 N N . VAL A 1 172 ? -22.121 -16.007 5.896 1.00 53.41 172 VAL A N 1
ATOM 1311 C CA . VAL A 1 172 ? -22.723 -15.316 7.051 1.00 53.41 172 VAL A CA 1
ATOM 1312 C C . VAL A 1 172 ? -22.034 -15.698 8.372 1.00 53.41 172 VAL A C 1
ATOM 1314 O O . VAL A 1 172 ? -22.161 -16.829 8.836 1.00 53.41 172 VAL A O 1
ATOM 1317 N N . GLY A 1 173 ? -21.320 -14.744 8.981 1.00 59.94 173 GLY A N 1
ATOM 1318 C CA . GLY A 1 173 ? -20.633 -14.902 10.271 1.00 59.94 173 GLY A CA 1
ATOM 1319 C C . GLY A 1 173 ? -19.170 -14.445 10.280 1.00 59.94 173 GLY A C 1
ATOM 1320 O O . GLY A 1 173 ? -18.630 -14.186 11.354 1.00 59.94 173 GLY A O 1
ATOM 1321 N N . ALA A 1 174 ? -18.533 -14.299 9.114 1.00 66.94 174 ALA A N 1
ATOM 1322 C CA . ALA A 1 174 ? -17.209 -13.689 9.004 1.00 66.94 174 ALA A CA 1
ATOM 1323 C C . ALA A 1 174 ? -17.289 -12.154 8.953 1.00 66.94 174 ALA A C 1
ATOM 1325 O O . ALA A 1 174 ? -18.273 -11.578 8.485 1.00 66.94 174 ALA A O 1
ATOM 1326 N N . ARG A 1 175 ? -16.234 -11.481 9.431 1.00 69.81 175 ARG A N 1
ATOM 1327 C CA . ARG A 1 175 ? -16.098 -10.025 9.301 1.00 69.81 175 ARG A CA 1
ATOM 1328 C C . ARG A 1 175 ? -15.989 -9.668 7.807 1.00 69.81 175 ARG A C 1
ATOM 1330 O O . ARG A 1 175 ? -15.127 -10.246 7.145 1.00 69.81 175 ARG A O 1
ATOM 1337 N N . PRO A 1 176 ? -16.798 -8.729 7.282 1.00 75.06 176 PRO A N 1
ATOM 1338 C CA . PRO A 1 176 ? -16.675 -8.293 5.895 1.00 75.06 176 PRO A CA 1
ATOM 1339 C C . PRO A 1 176 ? -15.299 -7.661 5.659 1.00 75.06 176 PRO A C 1
ATOM 1341 O O . PRO A 1 176 ? -14.789 -6.926 6.511 1.00 75.06 176 PRO A O 1
ATOM 1344 N N . VAL A 1 177 ? -14.691 -7.977 4.514 1.00 79.94 177 VAL A N 1
ATOM 1345 C CA . VAL A 1 177 ? -13.381 -7.456 4.110 1.00 79.94 177 VAL A CA 1
ATOM 1346 C C . VAL A 1 177 ? -13.504 -6.797 2.747 1.00 79.94 177 VAL A C 1
ATOM 1348 O O . VAL A 1 177 ? -13.764 -7.460 1.742 1.00 79.94 177 VAL A O 1
ATOM 1351 N N . ASP A 1 178 ? -13.247 -5.496 2.717 1.00 82.00 178 ASP A N 1
ATOM 1352 C CA . ASP A 1 178 ? -13.215 -4.717 1.490 1.00 82.00 178 ASP A CA 1
ATOM 1353 C C . ASP A 1 178 ? -11.832 -4.759 0.841 1.00 82.00 178 ASP A C 1
ATOM 1355 O O . ASP A 1 178 ? -10.798 -4.596 1.496 1.00 82.00 178 ASP A O 1
ATOM 1359 N N . VAL A 1 179 ? -11.809 -4.936 -0.481 1.00 83.12 179 VAL A N 1
ATOM 1360 C CA . VAL A 1 179 ? -10.577 -4.913 -1.274 1.00 83.12 179 VAL A CA 1
ATOM 1361 C C . VAL A 1 179 ? -10.620 -3.737 -2.239 1.00 83.12 179 VAL A C 1
ATOM 1363 O O . VAL A 1 179 ? -11.389 -3.724 -3.200 1.00 83.12 179 VAL A O 1
ATOM 1366 N N . VAL A 1 180 ? -9.755 -2.753 -1.989 1.00 84.38 180 VAL A N 1
ATOM 1367 C CA . VAL A 1 180 ? -9.658 -1.520 -2.778 1.00 84.38 180 VAL A CA 1
ATOM 1368 C C . VAL A 1 180 ? -8.295 -1.441 -3.447 1.00 84.38 180 VAL A C 1
ATOM 1370 O O . VAL A 1 180 ? -7.253 -1.642 -2.823 1.00 84.38 180 VAL A O 1
ATOM 1373 N N . THR A 1 181 ? -8.297 -1.101 -4.732 1.00 85.31 181 THR A N 1
ATOM 1374 C CA . THR A 1 181 ? -7.083 -0.825 -5.502 1.00 85.31 181 THR A CA 1
ATOM 1375 C C . THR A 1 181 ? -7.009 0.658 -5.838 1.00 85.31 181 THR A C 1
ATOM 1377 O O . THR A 1 181 ? -8.015 1.309 -6.116 1.00 85.31 181 THR A O 1
ATOM 1380 N N . VAL A 1 182 ? -5.806 1.228 -5.788 1.00 85.50 182 VAL A N 1
ATOM 1381 C CA . VAL A 1 182 ? -5.605 2.669 -5.968 1.00 85.50 182 VAL A CA 1
ATOM 1382 C C . VAL A 1 182 ? -4.399 2.951 -6.844 1.00 85.50 182 VAL A C 1
ATOM 1384 O O . VAL A 1 182 ? -3.351 2.314 -6.719 1.00 85.50 182 VAL A O 1
ATOM 1387 N N . SER A 1 183 ? -4.542 3.938 -7.726 1.00 86.00 183 SER A N 1
ATOM 1388 C CA . SER A 1 183 ? -3.436 4.483 -8.505 1.00 86.00 183 SER A CA 1
ATOM 1389 C C . SER A 1 183 ? -3.124 5.911 -8.048 1.00 86.00 183 SER A C 1
ATOM 1391 O O . SER A 1 183 ? -3.979 6.793 -8.172 1.00 86.00 183 SER A O 1
ATOM 1393 N N . PRO A 1 184 ? -1.892 6.202 -7.585 1.00 84.88 184 PRO A N 1
ATOM 1394 C CA . PRO A 1 184 ? -1.492 7.566 -7.238 1.00 84.88 184 PRO A CA 1
ATOM 1395 C C . PRO A 1 184 ? -1.340 8.470 -8.475 1.00 84.88 184 PRO A C 1
ATOM 1397 O O . PRO A 1 184 ? -1.097 9.666 -8.340 1.00 84.88 184 PRO A O 1
ATOM 1400 N N . GLY A 1 185 ? -1.493 7.926 -9.688 1.00 82.38 185 GLY A N 1
ATOM 1401 C CA . GLY A 1 185 ? -1.168 8.604 -10.938 1.00 82.38 185 GLY A CA 1
ATOM 1402 C C . GLY A 1 185 ? 0.321 8.519 -11.282 1.00 82.38 185 GLY A C 1
ATOM 1403 O O . GLY A 1 185 ? 1.090 7.779 -10.665 1.00 82.38 185 GLY A O 1
ATOM 1404 N N . PHE A 1 186 ? 0.733 9.260 -12.309 1.00 81.88 186 PHE A N 1
ATOM 1405 C CA . PHE A 1 186 ? 2.124 9.281 -12.750 1.00 81.88 186 PHE A CA 1
ATOM 1406 C C . PHE A 1 186 ? 2.937 10.274 -11.912 1.00 81.88 186 PHE A C 1
ATOM 1408 O O . PHE A 1 186 ? 2.872 11.474 -12.153 1.00 81.88 186 PHE A O 1
ATOM 1415 N N . VAL A 1 187 ? 3.706 9.777 -10.937 1.00 84.69 187 VAL A N 1
ATOM 1416 C CA . VAL A 1 187 ? 4.543 10.600 -10.044 1.00 84.69 187 VAL A CA 1
ATOM 1417 C C . VAL A 1 187 ? 6.029 10.413 -10.402 1.00 84.69 187 VAL A C 1
ATOM 1419 O O . VAL A 1 187 ? 6.683 9.491 -9.898 1.00 84.69 187 VAL A O 1
ATOM 1422 N N . PRO A 1 188 ? 6.599 11.242 -11.297 1.00 77.69 188 PRO A N 1
ATOM 1423 C CA . PRO A 1 188 ? 7.931 11.001 -11.855 1.00 77.69 188 PRO A CA 1
ATOM 1424 C C . PRO A 1 188 ? 9.086 11.348 -10.906 1.00 77.69 188 PRO A C 1
ATOM 1426 O O . PRO A 1 188 ? 10.232 11.009 -11.190 1.00 77.69 188 PRO A O 1
ATOM 1429 N N . THR A 1 189 ? 8.811 12.017 -9.786 1.00 77.56 189 THR A N 1
ATOM 1430 C CA . THR A 1 189 ? 9.829 12.455 -8.817 1.00 77.56 189 THR A CA 1
ATOM 1431 C C . THR A 1 189 ? 10.159 11.406 -7.751 1.00 77.56 189 THR A C 1
ATOM 1433 O O . THR A 1 189 ? 11.086 11.610 -6.968 1.00 77.56 189 THR A O 1
ATOM 1436 N N . THR A 1 190 ? 9.445 10.274 -7.740 1.00 77.50 190 THR A N 1
ATOM 1437 C CA . THR A 1 190 ? 9.598 9.235 -6.713 1.00 77.50 190 THR A CA 1
ATOM 1438 C C . THR A 1 190 ? 10.945 8.515 -6.766 1.00 77.50 190 THR A C 1
ATOM 1440 O O . THR A 1 190 ? 11.618 8.436 -7.793 1.00 77.50 190 THR A O 1
ATOM 1443 N N . GLY A 1 191 ? 11.312 7.874 -5.650 1.00 72.25 191 GLY A N 1
ATOM 1444 C CA . GLY A 1 191 ? 12.523 7.049 -5.555 1.00 72.25 191 GLY A CA 1
ATOM 1445 C C . GLY A 1 191 ? 12.506 5.771 -6.409 1.00 72.25 191 GLY A C 1
ATOM 1446 O O . GLY A 1 191 ? 13.501 5.045 -6.435 1.00 72.25 191 GLY A O 1
ATOM 1447 N N . LEU A 1 192 ? 11.405 5.483 -7.112 1.00 70.44 192 LEU A N 1
ATOM 1448 C CA . LEU A 1 192 ? 11.246 4.280 -7.929 1.00 70.44 192 LEU A CA 1
ATOM 1449 C C . LEU A 1 192 ? 12.146 4.301 -9.179 1.00 70.44 192 LEU A C 1
ATOM 1451 O O . LEU A 1 192 ? 12.544 3.251 -9.670 1.00 70.44 192 LEU A O 1
ATOM 1455 N N . THR A 1 193 ? 12.553 5.484 -9.649 1.00 65.38 193 THR A N 1
ATOM 1456 C CA . THR A 1 193 ? 13.458 5.658 -10.800 1.00 65.38 193 THR A CA 1
ATOM 1457 C C . THR A 1 193 ? 14.941 5.704 -10.415 1.00 65.38 193 THR A C 1
ATOM 1459 O O . THR A 1 193 ? 15.766 6.171 -11.201 1.00 65.38 193 THR A O 1
ATOM 1462 N N . ARG A 1 194 ? 15.318 5.262 -9.208 1.00 71.44 194 ARG A N 1
ATOM 1463 C CA . ARG A 1 194 ? 16.714 5.319 -8.724 1.00 71.44 194 ARG A CA 1
ATOM 1464 C C . ARG A 1 194 ? 17.721 4.592 -9.621 1.00 71.44 194 ARG A C 1
ATOM 1466 O O . ARG A 1 194 ? 18.855 5.049 -9.733 1.00 71.44 194 ARG A O 1
ATOM 1473 N N . ASP A 1 195 ? 17.276 3.536 -10.298 1.00 66.56 195 ASP A N 1
ATOM 1474 C CA . ASP A 1 195 ? 18.094 2.718 -11.203 1.00 66.56 195 ASP A CA 1
ATOM 1475 C C . ASP A 1 195 ? 18.174 3.287 -12.631 1.00 66.56 195 ASP A C 1
ATOM 1477 O O . ASP A 1 195 ? 18.836 2.720 -13.500 1.00 66.56 195 ASP A O 1
ATOM 1481 N N . VAL A 1 196 ? 17.511 4.416 -12.901 1.00 73.69 196 VAL A N 1
ATOM 1482 C CA . VAL A 1 196 ? 17.610 5.112 -14.186 1.00 73.69 196 VAL A CA 1
ATOM 1483 C C . VAL A 1 196 ? 18.933 5.902 -14.232 1.00 73.69 196 VAL A C 1
ATOM 1485 O O . VAL A 1 196 ? 19.321 6.517 -13.226 1.00 73.69 196 VAL A O 1
ATOM 1488 N N . PRO A 1 197 ? 19.640 5.937 -15.382 1.00 79.50 197 PRO A N 1
ATOM 1489 C CA . PRO A 1 197 ? 20.823 6.779 -15.558 1.00 79.50 197 PRO A CA 1
ATOM 1490 C C . PRO A 1 197 ? 20.556 8.236 -15.166 1.00 79.50 197 PRO A C 1
ATOM 1492 O O . PRO A 1 197 ? 19.426 8.713 -15.266 1.00 79.50 197 PRO A O 1
ATOM 1495 N N . LEU A 1 198 ? 21.596 8.962 -14.744 1.00 78.62 198 LEU A N 1
ATOM 1496 C CA . LEU A 1 198 ? 21.477 10.338 -14.236 1.00 78.62 198 LEU A CA 1
ATOM 1497 C C . LEU A 1 198 ? 20.676 11.252 -15.180 1.00 78.62 198 LEU A C 1
ATOM 1499 O O . LEU A 1 198 ? 19.802 11.987 -14.725 1.00 78.62 198 LEU A O 1
ATOM 1503 N N . LEU A 1 199 ? 20.920 11.147 -16.489 1.00 76.44 199 LEU A N 1
ATOM 1504 C CA . LEU A 1 199 ? 20.201 11.913 -17.508 1.00 76.44 199 LEU A CA 1
ATOM 1505 C C . LEU A 1 199 ? 18.704 11.570 -17.549 1.00 76.44 199 LEU A C 1
ATOM 1507 O O . LEU A 1 199 ? 17.865 12.462 -17.628 1.00 76.44 199 LEU A O 1
ATOM 1511 N N . GLY A 1 200 ? 18.355 10.288 -17.430 1.00 74.50 200 GLY A N 1
ATOM 1512 C CA . GLY A 1 200 ? 16.960 9.861 -17.349 1.00 74.50 200 GLY A CA 1
ATOM 1513 C C . GLY A 1 200 ? 16.297 10.283 -16.034 1.00 74.50 200 GLY A C 1
ATOM 1514 O O . GLY A 1 200 ? 15.131 10.660 -16.041 1.00 74.50 200 GLY A O 1
ATOM 1515 N N . ARG A 1 201 ? 17.035 10.321 -14.915 1.00 77.56 201 ARG A N 1
ATOM 1516 C CA . ARG A 1 201 ? 16.535 10.892 -13.649 1.00 77.56 201 ARG A CA 1
ATOM 1517 C C . ARG A 1 201 ? 16.270 12.392 -13.762 1.00 77.56 201 ARG A C 1
ATOM 1519 O O . ARG A 1 201 ? 15.253 12.855 -13.253 1.00 77.56 201 ARG A O 1
ATOM 1526 N N . LEU A 1 202 ? 17.139 13.135 -14.449 1.00 78.94 202 LEU A N 1
ATOM 1527 C CA . LEU A 1 202 ? 16.941 14.559 -14.724 1.00 78.94 202 LEU A CA 1
ATOM 1528 C C . LEU A 1 202 ? 15.699 14.780 -15.604 1.00 78.94 202 LEU A C 1
ATOM 1530 O O . LEU A 1 202 ? 14.849 15.601 -15.270 1.00 78.94 202 LEU A O 1
ATOM 1534 N N . LEU A 1 203 ? 15.555 13.995 -16.676 1.00 79.38 203 LEU A N 1
ATOM 1535 C CA . LEU A 1 203 ? 14.390 14.025 -17.565 1.00 79.38 203 LEU A CA 1
ATOM 1536 C C . LEU A 1 203 ? 13.089 13.742 -16.796 1.00 79.38 203 LEU A C 1
ATOM 1538 O O . LEU A 1 203 ? 12.136 14.508 -16.911 1.00 79.38 203 LEU A O 1
ATOM 1542 N N . MET A 1 204 ? 13.058 12.688 -15.972 1.00 76.31 204 MET A N 1
ATOM 1543 C CA . MET A 1 204 ? 11.891 12.354 -15.147 1.00 76.31 204 MET A CA 1
ATOM 1544 C C . MET A 1 204 ? 11.561 13.492 -14.171 1.00 76.31 204 MET A C 1
ATOM 1546 O O . MET A 1 204 ? 10.423 13.952 -14.112 1.00 76.31 204 MET A O 1
ATOM 1550 N N . ARG A 1 205 ? 12.566 13.995 -13.446 1.00 77.75 205 ARG A N 1
ATOM 1551 C CA . ARG A 1 205 ? 12.368 14.962 -12.361 1.00 77.75 205 ARG A CA 1
ATOM 1552 C C . ARG A 1 205 ? 12.022 16.375 -12.830 1.00 77.75 205 ARG A C 1
ATOM 1554 O O . ARG A 1 205 ? 11.272 17.045 -12.132 1.00 77.75 205 ARG A O 1
ATOM 1561 N N . TYR A 1 206 ? 12.570 16.834 -13.953 1.00 77.00 206 TYR A N 1
ATOM 1562 C CA . TYR A 1 206 ? 12.449 18.238 -14.371 1.00 77.00 206 TYR A CA 1
ATOM 1563 C C . TYR A 1 206 ? 11.605 18.446 -15.621 1.00 77.00 206 TYR A C 1
ATOM 1565 O O . TYR A 1 206 ? 10.999 19.499 -15.755 1.00 77.00 206 TYR A O 1
ATOM 1573 N N . ILE A 1 207 ? 11.560 17.475 -16.533 1.00 76.38 207 ILE A N 1
ATOM 1574 C CA . ILE A 1 207 ? 10.855 17.637 -17.810 1.00 76.38 207 ILE A CA 1
ATOM 1575 C C . ILE A 1 207 ? 9.505 16.933 -17.736 1.00 76.38 207 ILE A C 1
ATOM 1577 O O . ILE A 1 207 ? 8.468 17.557 -17.927 1.00 76.38 207 ILE A O 1
ATOM 1581 N N . LEU A 1 208 ? 9.493 15.647 -17.379 1.00 76.38 208 LEU A N 1
ATOM 1582 C CA . LEU A 1 208 ? 8.244 14.890 -17.285 1.00 76.38 208 LEU A CA 1
ATOM 1583 C C . LEU A 1 208 ? 7.365 15.337 -16.116 1.00 76.38 208 LEU A C 1
ATOM 1585 O O . LEU A 1 208 ? 6.150 15.235 -16.222 1.00 76.38 208 LEU A O 1
ATOM 1589 N N . ALA A 1 209 ? 7.945 15.890 -15.048 1.00 72.38 209 ALA A N 1
ATOM 1590 C CA . ALA A 1 209 ? 7.189 16.489 -13.946 1.00 72.38 209 ALA A CA 1
ATOM 1591 C C . ALA A 1 209 ? 6.379 17.735 -14.351 1.00 72.38 209 ALA A C 1
ATOM 1593 O O . ALA A 1 209 ? 5.432 18.084 -13.655 1.00 72.38 209 ALA A O 1
ATOM 1594 N N . LEU A 1 210 ? 6.730 18.391 -15.464 1.00 74.00 210 LEU A N 1
ATOM 1595 C CA . LEU A 1 210 ? 6.000 19.547 -16.001 1.00 74.00 210 LEU A CA 1
ATOM 1596 C C . LEU A 1 210 ? 4.880 19.144 -16.967 1.00 74.00 210 LEU A C 1
ATOM 1598 O O . LEU A 1 210 ? 4.115 19.996 -17.415 1.00 74.00 210 LEU A O 1
ATOM 1602 N N . MET A 1 211 ? 4.789 17.860 -17.322 1.00 79.00 211 MET A N 1
ATOM 1603 C CA . MET A 1 211 ? 3.765 17.390 -18.243 1.00 79.00 211 MET A CA 1
ATOM 1604 C C . MET A 1 211 ? 2.390 17.388 -17.564 1.00 79.00 211 MET A C 1
ATOM 1606 O O . MET A 1 211 ? 2.287 17.028 -16.393 1.00 79.00 211 MET A O 1
ATOM 1610 N N . PRO A 1 212 ? 1.305 17.694 -18.294 1.00 71.88 212 PRO A N 1
ATOM 1611 C CA . PRO A 1 212 ? -0.036 17.846 -17.717 1.00 71.88 212 PRO A CA 1
ATOM 1612 C C . PRO A 1 212 ? -0.627 16.550 -17.134 1.00 71.88 212 PRO A C 1
ATOM 1614 O O . PRO A 1 212 ? -1.613 16.597 -16.408 1.00 71.88 212 PRO A O 1
ATOM 1617 N N . PHE A 1 213 ? -0.039 15.391 -17.443 1.00 76.06 213 PHE A N 1
ATOM 1618 C CA . PHE A 1 213 ? -0.423 14.095 -16.873 1.00 76.06 213 PHE A CA 1
ATOM 1619 C C . PHE A 1 213 ? 0.369 13.720 -15.609 1.00 76.06 213 PHE A C 1
ATOM 1621 O O . PHE A 1 213 ? 0.073 12.698 -14.986 1.00 76.06 213 PHE A O 1
ATOM 1628 N N . ALA A 1 214 ? 1.400 14.491 -15.253 1.00 81.50 214 ALA A N 1
ATOM 1629 C CA . ALA A 1 214 ? 2.201 14.240 -14.068 1.00 81.50 214 ALA A CA 1
ATOM 1630 C C . ALA A 1 214 ? 1.483 14.716 -12.806 1.00 81.50 214 ALA A C 1
ATOM 1632 O O . ALA A 1 214 ? 0.758 15.708 -12.789 1.00 81.50 214 ALA A O 1
ATOM 1633 N N . VAL A 1 215 ? 1.704 13.973 -11.733 1.00 84.44 215 VAL A N 1
ATOM 1634 C CA . VAL A 1 215 ? 1.106 14.190 -10.426 1.00 84.44 215 VAL A CA 1
ATOM 1635 C C . VAL A 1 215 ? 2.229 14.491 -9.439 1.00 84.44 215 VAL A C 1
ATOM 1637 O O . VAL A 1 215 ? 3.276 13.840 -9.468 1.00 84.44 215 VAL A O 1
ATOM 1640 N N . SER A 1 216 ? 2.036 15.491 -8.576 1.00 86.19 216 SER A N 1
ATOM 1641 C CA . SER A 1 216 ? 3.005 15.809 -7.523 1.00 86.19 216 SER A CA 1
ATOM 1642 C C . SER A 1 216 ? 3.059 14.700 -6.466 1.00 86.19 216 SER A C 1
ATOM 1644 O O . SER A 1 216 ? 2.121 13.918 -6.313 1.00 86.19 216 SER A O 1
ATOM 1646 N N . GLU A 1 217 ? 4.141 14.632 -5.687 1.00 87.56 217 GLU A N 1
ATOM 1647 C CA . GLU A 1 217 ? 4.243 13.627 -4.615 1.00 87.56 217 GLU A CA 1
ATOM 1648 C C . GLU A 1 217 ? 3.180 13.815 -3.537 1.00 87.56 217 GLU A C 1
ATOM 1650 O O . GLU A 1 217 ? 2.638 12.833 -3.040 1.00 87.56 217 GLU A O 1
ATOM 1655 N N . SER A 1 218 ? 2.862 15.066 -3.197 1.00 85.75 218 SER A N 1
ATOM 1656 C CA . SER A 1 218 ? 1.825 15.390 -2.217 1.00 85.75 218 SER A CA 1
ATOM 1657 C C . SER A 1 218 ? 0.445 14.937 -2.684 1.00 85.75 218 SER A C 1
ATOM 1659 O O . SER A 1 218 ? -0.293 14.329 -1.915 1.00 85.75 218 SER A O 1
ATOM 1661 N N . GLU A 1 219 ? 0.118 15.174 -3.951 1.00 86.38 219 GLU A N 1
ATOM 1662 C CA . GLU A 1 219 ? -1.149 14.763 -4.548 1.00 86.38 219 GLU A CA 1
ATOM 1663 C C . GLU A 1 219 ? -1.235 13.236 -4.677 1.00 86.38 219 GLU A C 1
ATOM 1665 O O . GLU A 1 219 ? -2.234 12.635 -4.287 1.00 86.38 219 GLU A O 1
ATOM 1670 N N . GLY A 1 220 ? -0.169 12.583 -5.151 1.00 86.56 220 GLY A N 1
ATOM 1671 C CA . GLY A 1 220 ? -0.101 11.123 -5.213 1.00 86.56 220 GLY A CA 1
ATOM 1672 C C . GLY A 1 220 ? -0.245 10.482 -3.830 1.00 86.56 220 GLY A C 1
ATOM 1673 O O . GLY A 1 220 ? -0.973 9.506 -3.673 1.00 86.56 220 GLY A O 1
ATOM 1674 N N . ALA A 1 221 ? 0.388 11.060 -2.808 1.00 88.50 221 ALA A N 1
ATOM 1675 C CA . ALA A 1 221 ? 0.270 10.616 -1.424 1.00 88.50 221 ALA A CA 1
ATOM 1676 C C . ALA A 1 221 ? -1.136 10.837 -0.850 1.00 88.50 221 ALA A C 1
ATOM 1678 O O . ALA A 1 221 ? -1.655 9.958 -0.168 1.00 88.50 221 ALA A O 1
ATOM 1679 N N . ALA A 1 222 ? -1.780 11.965 -1.159 1.00 85.25 222 ALA A N 1
ATOM 1680 C CA . ALA A 1 222 ? -3.150 12.244 -0.736 1.00 85.25 222 ALA A CA 1
ATOM 1681 C C . ALA A 1 222 ? -4.153 11.254 -1.354 1.00 85.25 222 ALA A C 1
ATOM 1683 O O . ALA A 1 222 ? -5.060 10.783 -0.666 1.00 85.25 222 ALA A O 1
ATOM 1684 N N . ARG A 1 223 ? -3.952 10.863 -2.622 1.00 87.75 223 ARG A N 1
ATOM 1685 C CA . ARG A 1 223 ? -4.747 9.809 -3.282 1.00 87.75 223 ARG A CA 1
ATOM 1686 C C . ARG A 1 223 ? -4.613 8.446 -2.609 1.00 87.75 223 ARG A C 1
ATOM 1688 O O . ARG A 1 223 ? -5.582 7.698 -2.608 1.00 87.75 223 ARG A O 1
ATOM 1695 N N . LEU A 1 224 ? -3.444 8.128 -2.053 1.00 89.31 224 LEU A N 1
ATOM 1696 C CA . LEU A 1 224 ? -3.233 6.908 -1.270 1.00 89.31 224 LEU A CA 1
ATOM 1697 C C . LEU A 1 224 ? -3.845 7.032 0.131 1.00 89.31 224 LEU A C 1
ATOM 1699 O O . LEU A 1 224 ? -4.548 6.140 0.582 1.00 89.31 224 LEU A O 1
ATOM 1703 N N . ALA A 1 225 ? -3.620 8.151 0.820 1.00 86.56 225 ALA A N 1
ATOM 1704 C CA . ALA A 1 225 ? -4.081 8.344 2.193 1.00 86.56 225 ALA A CA 1
ATOM 1705 C C . ALA A 1 225 ? -5.612 8.305 2.322 1.00 86.56 225 ALA A C 1
ATOM 1707 O O . ALA A 1 225 ? -6.124 7.812 3.324 1.00 86.56 225 ALA A O 1
ATOM 1708 N N . ARG A 1 226 ? -6.347 8.781 1.306 1.00 81.88 226 ARG A N 1
ATOM 1709 C CA . ARG A 1 226 ? -7.819 8.752 1.307 1.00 81.88 226 ARG A CA 1
ATOM 1710 C C . ARG A 1 226 ? -8.421 7.346 1.235 1.00 81.88 226 ARG A C 1
ATOM 1712 O O . ARG A 1 226 ? -9.612 7.216 1.469 1.00 81.88 226 ARG A O 1
ATOM 1719 N N . THR A 1 227 ? -7.641 6.314 0.895 1.00 83.69 227 THR A N 1
ATOM 1720 C CA . THR A 1 227 ? -8.130 4.921 0.880 1.00 83.69 227 THR A CA 1
ATOM 1721 C C . THR A 1 227 ? -8.017 4.240 2.236 1.00 83.69 227 THR A C 1
ATOM 1723 O O . THR A 1 227 ? -8.409 3.089 2.379 1.00 83.69 227 THR A O 1
ATOM 1726 N N . ILE A 1 228 ? -7.436 4.925 3.219 1.00 85.88 228 ILE A N 1
ATOM 1727 C CA . ILE A 1 228 ? -7.417 4.485 4.606 1.00 85.88 228 ILE A CA 1
ATOM 1728 C C . ILE A 1 228 ? -8.582 5.220 5.280 1.00 85.88 228 ILE A C 1
ATOM 1730 O O . ILE A 1 228 ? -8.581 6.451 5.255 1.00 85.88 228 ILE A O 1
ATOM 1734 N N . PRO A 1 229 ? -9.589 4.544 5.851 1.00 80.44 229 PRO A N 1
ATOM 1735 C CA . PRO A 1 229 ? -10.693 5.228 6.526 1.00 80.44 229 PRO A CA 1
ATOM 1736 C C . PRO A 1 229 ? -10.191 5.975 7.772 1.00 80.44 229 PRO A C 1
ATOM 1738 O O . PRO A 1 229 ? -9.219 5.559 8.404 1.00 80.44 229 PRO A O 1
ATOM 1741 N N . SER A 1 230 ? -10.823 7.099 8.133 1.00 73.12 230 SER A N 1
ATOM 1742 C CA . SER A 1 230 ? -10.497 7.811 9.390 1.00 73.12 230 SER A CA 1
ATOM 1743 C C . SER A 1 230 ? -10.944 7.034 10.634 1.00 73.12 230 SER A C 1
ATOM 1745 O O . SER A 1 230 ? -10.365 7.185 11.709 1.00 73.12 230 SER A O 1
ATOM 1747 N N . SER A 1 231 ? -11.965 6.194 10.476 1.00 70.62 231 SER A N 1
ATOM 1748 C CA . SER A 1 231 ? -12.512 5.299 11.490 1.00 70.62 231 SER A CA 1
ATOM 1749 C C . SER A 1 231 ? -13.111 4.086 10.773 1.00 70.62 231 SER A C 1
ATOM 1751 O O . SER A 1 231 ? -13.873 4.277 9.824 1.00 70.62 231 SER A O 1
ATOM 1753 N N . PRO A 1 232 ? -12.785 2.846 11.173 1.00 60.31 232 PRO A N 1
ATOM 1754 C CA . PRO A 1 232 ? -13.354 1.657 10.544 1.00 60.31 232 PRO A CA 1
ATOM 1755 C C . PRO A 1 232 ? -14.829 1.421 10.906 1.00 60.31 232 PRO A C 1
ATOM 1757 O O . PRO A 1 232 ? -15.432 0.507 10.356 1.00 60.31 232 PRO A O 1
ATOM 1760 N N . SER A 1 233 ? -15.405 2.213 11.819 1.00 55.34 233 SER A N 1
ATOM 1761 C CA . SER A 1 233 ? -16.799 2.088 12.265 1.00 55.34 233 SER A CA 1
ATOM 1762 C C . SER A 1 233 ? -17.670 3.319 11.997 1.00 55.34 233 SER A C 1
ATOM 1764 O O . SER A 1 233 ? -18.864 3.261 12.276 1.00 55.34 233 SER A O 1
ATOM 1766 N N . ASP A 1 234 ? -17.115 4.425 11.484 1.00 53.59 234 ASP A N 1
ATOM 1767 C CA . ASP A 1 234 ? -17.925 5.613 11.184 1.00 53.59 234 ASP A CA 1
ATOM 1768 C C . ASP A 1 234 ? -18.600 5.474 9.819 1.00 53.59 234 ASP A C 1
ATOM 1770 O O . ASP A 1 234 ? -17.941 5.451 8.777 1.00 53.59 234 ASP A O 1
ATOM 1774 N N . SER A 1 235 ? -19.934 5.441 9.838 1.00 49.09 235 SER A N 1
ATOM 1775 C CA . SER A 1 235 ? -20.790 5.490 8.649 1.00 49.09 235 SER A CA 1
ATOM 1776 C C . SER A 1 235 ? -20.670 6.806 7.876 1.00 49.09 235 SER A C 1
ATOM 1778 O O . SER A 1 235 ? -21.014 6.847 6.701 1.00 49.09 235 SER A O 1
ATOM 1780 N N . ASP A 1 236 ? -20.169 7.868 8.510 1.00 53.41 236 ASP A N 1
ATOM 1781 C CA . ASP A 1 236 ? -20.076 9.211 7.921 1.00 53.41 236 ASP A CA 1
ATOM 1782 C C . ASP A 1 236 ? -18.838 9.396 7.021 1.00 53.41 236 ASP A C 1
ATOM 1784 O O . ASP A 1 236 ? -18.727 10.397 6.308 1.00 53.41 236 ASP A O 1
ATOM 1788 N N . ASP A 1 237 ? -17.896 8.444 7.021 1.00 70.06 237 ASP A N 1
ATOM 1789 C CA . ASP A 1 237 ? -16.790 8.443 6.063 1.00 70.06 237 ASP A CA 1
ATOM 1790 C C . ASP A 1 237 ? -17.309 7.991 4.687 1.00 70.06 237 ASP A C 1
ATOM 1792 O O . ASP A 1 237 ? -17.872 6.907 4.534 1.00 70.06 237 ASP A O 1
ATOM 1796 N N . ALA A 1 238 ? -17.133 8.838 3.669 1.00 71.69 238 ALA A N 1
ATOM 1797 C CA . ALA A 1 238 ? -17.667 8.597 2.328 1.00 71.69 238 ALA A CA 1
ATOM 1798 C C . ALA A 1 238 ? -17.155 7.289 1.696 1.00 71.69 238 ALA A C 1
ATOM 1800 O O . ALA A 1 238 ? -17.873 6.675 0.907 1.00 71.69 238 ALA A O 1
ATOM 1801 N N . LEU A 1 239 ? -15.936 6.851 2.039 1.00 74.81 239 LEU A N 1
ATOM 1802 C CA . LEU A 1 239 ? -15.415 5.565 1.585 1.00 74.81 239 LEU A CA 1
ATOM 1803 C C . LEU A 1 239 ? -16.099 4.419 2.334 1.00 74.81 239 LEU A C 1
ATOM 1805 O O . LEU A 1 239 ? -16.558 3.486 1.686 1.00 74.81 239 LEU A O 1
ATOM 1809 N N . SER A 1 240 ? -16.230 4.508 3.659 1.00 71.56 240 SER A N 1
ATOM 1810 C CA . SER A 1 240 ? -16.950 3.506 4.461 1.00 71.56 240 SER A CA 1
ATOM 1811 C C . SER A 1 240 ? -18.413 3.346 4.020 1.00 71.56 240 SER A C 1
ATOM 1813 O O . SER A 1 240 ? -18.890 2.224 3.872 1.00 71.56 240 SER A O 1
ATOM 1815 N N . SER A 1 241 ? -19.108 4.455 3.739 1.00 73.94 241 SER A N 1
ATOM 1816 C CA . SER A 1 241 ? -20.476 4.462 3.197 1.00 73.94 241 SER A CA 1
ATOM 1817 C C . SER A 1 241 ? -20.573 3.755 1.841 1.00 73.94 241 SER A C 1
ATOM 1819 O O . SER A 1 241 ? -21.439 2.903 1.645 1.00 73.94 241 SER A O 1
ATOM 1821 N N . LEU A 1 242 ? -19.664 4.070 0.911 1.00 75.00 242 LEU A N 1
ATOM 1822 C CA . LEU A 1 242 ? -19.622 3.421 -0.400 1.00 75.00 242 LEU A CA 1
ATOM 1823 C C . LEU A 1 242 ? -19.359 1.914 -0.280 1.00 75.00 242 LEU A C 1
ATOM 1825 O O . LEU A 1 242 ? -20.004 1.119 -0.960 1.00 75.00 242 LEU A O 1
ATOM 1829 N N . LEU A 1 243 ? -18.394 1.523 0.555 1.00 73.38 243 LEU A N 1
ATOM 1830 C CA . LEU A 1 243 ? -18.039 0.121 0.764 1.00 73.38 243 LEU A CA 1
ATOM 1831 C C . LEU A 1 243 ? -19.220 -0.666 1.339 1.00 73.38 243 LEU A C 1
ATOM 1833 O O . LEU A 1 243 ? -19.561 -1.729 0.821 1.00 73.38 243 LEU A O 1
ATOM 1837 N N . ALA A 1 244 ? -19.926 -0.091 2.317 1.00 72.38 244 ALA A N 1
ATOM 1838 C CA . ALA A 1 244 ? -21.154 -0.666 2.852 1.00 72.38 244 ALA A CA 1
ATOM 1839 C C . ALA A 1 244 ? -22.222 -0.862 1.756 1.00 72.38 244 ALA A C 1
ATOM 1841 O O . ALA A 1 244 ? -22.792 -1.949 1.645 1.00 72.38 244 ALA A O 1
ATOM 1842 N N . GLU A 1 245 ? -22.445 0.136 0.894 1.00 74.88 245 GLU A N 1
ATOM 1843 C CA . GLU A 1 245 ? -23.414 0.053 -0.210 1.00 74.88 245 GLU A CA 1
ATOM 1844 C C . GLU A 1 245 ? -23.036 -1.005 -1.264 1.00 74.88 245 GLU A C 1
ATOM 1846 O O . GLU A 1 245 ? -23.900 -1.717 -1.784 1.00 74.88 245 GLU A O 1
ATOM 1851 N N . LEU A 1 246 ? -21.745 -1.138 -1.581 1.00 70.75 246 LEU A N 1
ATOM 1852 C CA . LEU A 1 246 ? -21.255 -2.145 -2.524 1.00 70.75 246 LEU A CA 1
ATOM 1853 C C . LEU A 1 246 ? -21.336 -3.560 -1.942 1.00 70.75 246 LEU A C 1
ATOM 1855 O O . LEU A 1 246 ? -21.715 -4.480 -2.665 1.00 70.75 246 LEU A O 1
ATOM 1859 N N . SER A 1 247 ? -21.047 -3.730 -0.649 1.00 67.56 247 SER A N 1
ATOM 1860 C CA . SER A 1 247 ? -21.080 -5.031 0.034 1.00 67.56 247 SER A CA 1
ATOM 1861 C C . SER A 1 247 ? -22.469 -5.679 0.093 1.00 67.56 247 SER A C 1
ATOM 1863 O O . SER A 1 247 ? -22.575 -6.896 0.212 1.00 67.56 247 SER A O 1
ATOM 1865 N N . ALA A 1 248 ? -23.538 -4.891 -0.054 1.00 66.62 248 ALA A N 1
ATOM 1866 C CA . ALA A 1 248 ? -24.913 -5.386 -0.083 1.00 66.62 248 ALA A CA 1
ATOM 1867 C C . ALA A 1 248 ? -25.305 -6.089 -1.405 1.00 66.62 248 ALA A C 1
ATOM 1869 O O . ALA A 1 248 ? -26.405 -6.636 -1.502 1.00 66.62 248 ALA A O 1
ATOM 1870 N N . ALA A 1 249 ? -24.449 -6.064 -2.434 1.00 63.69 249 ALA A N 1
ATOM 1871 C CA . ALA A 1 249 ? -24.728 -6.644 -3.748 1.00 63.69 249 ALA A CA 1
ATOM 1872 C C . ALA A 1 249 ? -24.063 -8.021 -3.944 1.00 63.69 249 ALA A C 1
ATOM 1874 O O . ALA A 1 249 ? -22.940 -8.252 -3.510 1.00 63.69 249 ALA A O 1
ATOM 1875 N N . ASN A 1 250 ? -24.729 -8.919 -4.683 1.00 56.69 250 ASN A N 1
ATOM 1876 C CA . ASN A 1 250 ? -24.233 -10.277 -4.971 1.00 56.69 250 ASN A CA 1
ATOM 1877 C C . ASN A 1 250 ? -23.025 -10.326 -5.932 1.00 56.69 250 ASN A C 1
ATOM 1879 O O . ASN A 1 250 ? -22.379 -11.365 -6.036 1.00 56.69 250 ASN A O 1
ATOM 1883 N N . ASP A 1 251 ? -22.723 -9.233 -6.638 1.00 64.19 251 ASP A N 1
ATOM 1884 C CA . ASP A 1 251 ? -21.564 -9.108 -7.529 1.00 64.19 251 ASP A CA 1
ATOM 1885 C C . ASP A 1 251 ? -20.819 -7.808 -7.207 1.00 64.19 251 ASP A C 1
ATOM 1887 O O . ASP A 1 251 ? -21.176 -6.725 -7.681 1.00 64.19 251 ASP A O 1
ATOM 1891 N N . LEU A 1 252 ? -19.822 -7.900 -6.322 1.00 66.31 252 LEU A N 1
ATOM 1892 C CA . LEU A 1 252 ? -18.997 -6.755 -5.947 1.00 66.31 252 LEU A CA 1
ATOM 1893 C C . LEU A 1 252 ? -17.996 -6.440 -7.070 1.00 66.31 252 LEU A C 1
ATOM 1895 O O . LEU A 1 252 ? -17.102 -7.255 -7.320 1.00 66.31 252 LEU A O 1
ATOM 1899 N N . PRO A 1 253 ? -18.057 -5.263 -7.719 1.00 67.31 253 PRO A N 1
ATOM 1900 C CA . PRO A 1 253 ? -17.025 -4.837 -8.663 1.00 67.31 253 PRO A CA 1
ATOM 1901 C C . PRO A 1 253 ? -15.707 -4.554 -7.932 1.00 67.31 253 PRO A C 1
ATOM 1903 O O . PRO A 1 253 ? -15.713 -4.057 -6.803 1.00 67.31 253 PRO A O 1
ATOM 1906 N N . LEU A 1 254 ? -14.558 -4.841 -8.559 1.00 69.88 254 LEU A N 1
ATOM 1907 C CA . LEU A 1 254 ? -13.263 -4.442 -7.997 1.00 69.88 254 LEU A CA 1
ATOM 1908 C C . LEU A 1 254 ? -13.187 -2.915 -7.974 1.00 69.88 254 LEU A C 1
ATOM 1910 O O . LEU A 1 254 ? -13.195 -2.267 -9.018 1.00 69.88 254 LEU A O 1
ATOM 1914 N N . MET A 1 255 ? -13.086 -2.334 -6.781 1.00 73.38 255 MET A N 1
ATOM 1915 C CA . MET A 1 255 ? -13.012 -0.888 -6.651 1.00 73.38 255 MET A CA 1
ATOM 1916 C C . MET A 1 255 ? -11.617 -0.402 -7.050 1.00 73.38 255 MET A C 1
ATOM 1918 O O . MET A 1 255 ? -10.615 -0.718 -6.397 1.00 73.38 255 MET A O 1
ATOM 1922 N N . PHE A 1 256 ? -11.560 0.392 -8.118 1.00 73.00 256 PHE A N 1
ATOM 1923 C CA . PHE A 1 256 ? -10.348 1.056 -8.576 1.00 73.00 256 PHE A CA 1
ATOM 1924 C C . PHE A 1 256 ? -10.493 2.568 -8.446 1.00 73.00 256 PHE A C 1
ATOM 1926 O O . PHE A 1 256 ? -11.295 3.195 -9.132 1.00 73.00 256 PHE A O 1
ATOM 1933 N N . LEU A 1 257 ? -9.698 3.166 -7.563 1.00 71.81 257 LEU A N 1
ATOM 1934 C CA . LEU A 1 257 ? -9.662 4.609 -7.384 1.00 71.81 257 LEU A CA 1
ATOM 1935 C C . LEU A 1 257 ? -8.577 5.224 -8.265 1.00 71.81 257 LEU A C 1
ATOM 1937 O O . LEU A 1 257 ? -7.388 5.203 -7.926 1.00 71.81 257 LEU A O 1
ATOM 1941 N N . ALA A 1 258 ? -9.008 5.839 -9.366 1.00 67.38 258 ALA A N 1
ATOM 1942 C CA . ALA A 1 258 ? -8.186 6.717 -10.184 1.00 67.38 258 ALA A CA 1
ATOM 1943 C C . ALA A 1 258 ? -8.815 8.111 -10.272 1.00 67.38 258 ALA A C 1
ATOM 1945 O O . ALA A 1 258 ? -9.950 8.282 -10.699 1.00 67.38 258 ALA A O 1
ATOM 1946 N N . GLY A 1 259 ? -8.067 9.133 -9.864 1.00 65.62 259 GLY A N 1
ATOM 1947 C CA . GLY A 1 259 ? -8.516 10.520 -9.950 1.00 65.62 259 GLY A CA 1
ATOM 1948 C C . GLY A 1 259 ? -7.810 11.425 -8.944 1.00 65.62 259 GLY A C 1
ATOM 1949 O O . GLY A 1 259 ? -7.069 10.916 -8.101 1.00 65.62 259 GLY A O 1
ATOM 1950 N N . PRO A 1 260 ? -8.007 12.751 -9.038 1.00 68.19 260 PRO A N 1
ATOM 1951 C CA . PRO A 1 260 ? -7.498 13.711 -8.064 1.00 68.19 260 PRO A CA 1
ATOM 1952 C C . PRO A 1 260 ? -7.896 13.365 -6.626 1.00 68.19 260 PRO A C 1
ATOM 1954 O O . PRO A 1 260 ? -8.978 12.832 -6.396 1.00 68.19 260 PRO A O 1
ATOM 1957 N N . SER A 1 261 ? -7.055 13.706 -5.652 1.00 67.88 261 SER A N 1
ATOM 1958 C CA . SER A 1 261 ? -7.324 13.518 -4.223 1.00 67.88 261 SER A CA 1
ATOM 1959 C C . SER A 1 261 ? -8.566 14.289 -3.772 1.00 67.88 261 SER A C 1
ATOM 1961 O O . SER A 1 261 ? -9.301 13.811 -2.913 1.00 67.88 261 SER A O 1
ATOM 1963 N N . THR A 1 262 ? -8.833 15.425 -4.421 1.00 69.00 262 THR A N 1
ATOM 1964 C CA . THR A 1 262 ? -10.014 16.277 -4.237 1.00 69.00 262 THR A CA 1
ATOM 1965 C C . THR A 1 262 ? -11.252 15.790 -4.982 1.00 69.00 262 THR A C 1
ATOM 1967 O O . THR A 1 262 ? -12.333 16.339 -4.772 1.00 69.00 262 THR A O 1
ATOM 1970 N N . ALA A 1 263 ? -11.125 14.797 -5.868 1.00 70.94 263 ALA A N 1
ATOM 1971 C CA . ALA A 1 263 ? -12.290 14.238 -6.533 1.00 70.94 263 ALA A CA 1
ATOM 1972 C C . ALA A 1 263 ? -13.164 13.525 -5.492 1.00 70.94 263 ALA A C 1
ATOM 1974 O O . ALA A 1 263 ? -12.612 12.788 -4.662 1.00 70.94 263 ALA A O 1
ATOM 1975 N N . PRO A 1 264 ? -14.494 13.718 -5.535 1.00 68.56 264 PRO A N 1
ATOM 1976 C CA . PRO A 1 264 ? -15.396 13.005 -4.646 1.00 68.56 264 PRO A CA 1
ATOM 1977 C C . PRO A 1 264 ? -15.196 11.495 -4.802 1.00 68.56 264 PRO A C 1
ATOM 1979 O O . PRO A 1 264 ? -14.858 11.009 -5.887 1.00 68.56 264 PRO A O 1
ATOM 1982 N N . VAL A 1 265 ? -15.383 10.764 -3.703 1.00 70.81 265 VAL A N 1
ATOM 1983 C CA . VAL A 1 265 ? -15.463 9.301 -3.748 1.00 70.81 265 VAL A CA 1
ATOM 1984 C C . VAL A 1 265 ? -16.605 8.938 -4.713 1.00 70.81 265 VAL A C 1
ATOM 1986 O O . VAL A 1 265 ? -17.670 9.553 -4.617 1.00 70.81 265 VAL A O 1
ATOM 1989 N N . PRO A 1 266 ? -16.383 8.032 -5.683 1.00 70.62 266 PRO A N 1
ATOM 1990 C CA . PRO A 1 266 ? -17.420 7.657 -6.639 1.00 70.62 266 PRO A CA 1
ATOM 1991 C C . PRO A 1 266 ? -18.612 7.031 -5.910 1.00 70.62 266 PRO A C 1
ATOM 1993 O O . PRO A 1 266 ? -18.441 6.363 -4.898 1.00 70.62 266 PRO A O 1
ATOM 1996 N N . THR A 1 267 ? -19.818 7.234 -6.422 1.00 75.25 267 THR A N 1
ATOM 1997 C CA . THR A 1 267 ? -21.029 6.553 -5.927 1.00 75.25 267 THR A CA 1
ATOM 1998 C C . THR A 1 267 ? -21.030 5.071 -6.318 1.00 75.25 267 THR A C 1
ATOM 2000 O O . THR A 1 267 ? -20.336 4.681 -7.261 1.00 75.25 267 THR A O 1
ATOM 2003 N N . ALA A 1 268 ? -21.826 4.226 -5.649 1.00 71.31 268 ALA A N 1
ATOM 2004 C CA . ALA A 1 268 ? -21.899 2.802 -5.995 1.00 71.31 268 ALA A CA 1
ATOM 2005 C C . ALA A 1 268 ? -22.330 2.583 -7.453 1.00 71.31 268 ALA A C 1
ATOM 2007 O O . ALA A 1 268 ? -21.785 1.719 -8.138 1.00 71.31 268 ALA A O 1
ATOM 2008 N N . ASP A 1 269 ? -23.244 3.411 -7.961 1.00 71.75 269 ASP A N 1
ATOM 2009 C CA . ASP A 1 269 ? -23.678 3.367 -9.357 1.00 71.75 269 ASP A CA 1
ATOM 2010 C C . ASP A 1 269 ? -22.571 3.785 -10.333 1.00 71.75 269 ASP A C 1
ATOM 2012 O O . ASP A 1 269 ? -22.420 3.173 -11.392 1.00 71.75 269 ASP A O 1
ATOM 2016 N N . GLU A 1 270 ? -21.738 4.770 -9.983 1.00 71.44 270 GLU A N 1
ATOM 2017 C CA . GLU A 1 270 ? -20.558 5.135 -10.779 1.00 71.44 270 GLU A CA 1
ATOM 2018 C C . GLU A 1 270 ? -19.532 3.998 -10.813 1.00 71.44 270 GLU A C 1
ATOM 2020 O O . GLU A 1 270 ? -19.002 3.695 -11.881 1.00 71.44 270 GLU A O 1
ATOM 2025 N N . VAL A 1 271 ? -19.316 3.305 -9.689 1.00 68.81 271 VAL A N 1
ATOM 2026 C CA . VAL A 1 271 ? -18.440 2.124 -9.637 1.00 68.81 271 VAL A CA 1
ATOM 2027 C C . VAL A 1 271 ? -18.998 0.975 -10.482 1.00 68.81 271 VAL A C 1
ATOM 2029 O O . VAL A 1 271 ? -18.266 0.390 -11.276 1.00 68.81 271 VAL A O 1
ATOM 2032 N N . ARG A 1 272 ? -20.297 0.670 -10.376 1.00 69.25 272 ARG A N 1
ATOM 2033 C CA . ARG A 1 272 ? -20.949 -0.411 -11.144 1.00 69.25 272 ARG A CA 1
ATOM 2034 C C . ARG A 1 272 ? -20.996 -0.131 -12.651 1.00 69.25 272 ARG A C 1
ATOM 2036 O O . ARG A 1 272 ? -20.902 -1.060 -13.461 1.00 69.25 272 ARG A O 1
ATOM 2043 N N . SER A 1 273 ? -21.169 1.136 -13.029 1.00 65.81 273 SER A N 1
ATOM 2044 C CA . SER A 1 273 ? -21.250 1.578 -14.429 1.00 65.81 273 SER A CA 1
ATOM 2045 C C . SER A 1 273 ? -19.890 1.821 -15.080 1.00 65.81 273 SER A C 1
ATOM 2047 O O . SER A 1 273 ? -19.811 1.839 -16.307 1.00 65.81 273 SER A O 1
ATOM 2049 N N . GLY A 1 274 ? -18.824 1.979 -14.291 1.00 58.38 274 GLY A N 1
ATOM 2050 C CA . GLY A 1 274 ? -17.494 2.311 -14.798 1.00 58.38 274 GLY A CA 1
ATOM 2051 C C . GLY A 1 274 ? -17.254 3.794 -15.069 1.00 58.38 274 GLY A C 1
ATOM 2052 O O . GLY A 1 274 ? -16.385 4.145 -15.872 1.00 58.38 274 GLY A O 1
ATOM 2053 N N . ALA A 1 275 ? -18.051 4.672 -14.464 1.00 54.62 275 ALA A N 1
ATOM 2054 C CA . ALA A 1 275 ? -17.991 6.109 -14.681 1.00 54.62 275 ALA A CA 1
ATOM 2055 C C . ALA A 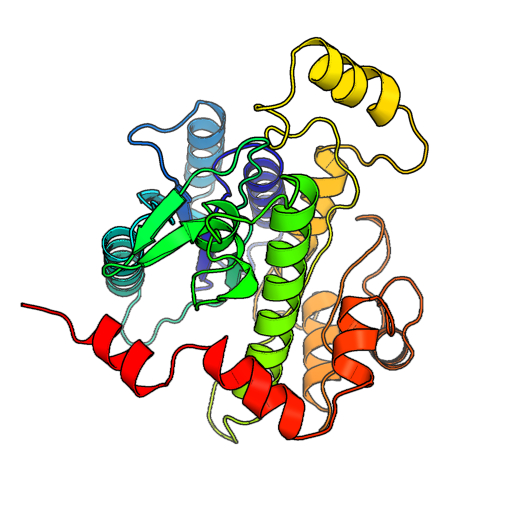1 275 ? -16.977 6.812 -13.747 1.00 54.62 275 ALA A C 1
ATOM 2057 O O . ALA A 1 275 ? -16.668 6.361 -12.648 1.00 54.62 275 ALA A O 1
ATOM 2058 N N . LYS A 1 276 ? -16.465 7.979 -14.179 1.00 50.59 276 LYS A N 1
ATOM 2059 C CA . LYS A 1 276 ? -15.621 8.913 -13.389 1.00 50.59 276 LYS A CA 1
ATOM 2060 C C . LYS A 1 276 ? -14.359 8.321 -12.730 1.00 50.59 276 LYS A C 1
ATOM 2062 O O . LYS A 1 276 ? -13.995 8.694 -11.619 1.00 50.59 276 LYS A O 1
ATOM 2067 N N . GLY A 1 277 ? -13.634 7.449 -13.424 1.00 47.22 277 GLY A N 1
ATOM 2068 C CA . GLY A 1 277 ? -12.354 6.937 -12.915 1.00 47.22 277 GLY A CA 1
ATOM 2069 C C . GLY A 1 277 ? -12.488 5.848 -11.845 1.00 47.22 277 GLY A C 1
ATOM 2070 O O . GLY A 1 277 ? -11.466 5.288 -11.448 1.00 47.22 277 GLY A O 1
ATOM 2071 N N . ALA A 1 278 ? -13.718 5.480 -11.467 1.00 44.25 278 ALA A N 1
ATOM 2072 C CA . ALA A 1 278 ? -14.039 4.101 -11.137 1.00 44.25 278 ALA A CA 1
ATOM 2073 C C . ALA A 1 278 ? -14.100 3.363 -12.471 1.00 44.25 278 ALA A C 1
ATOM 2075 O O . ALA A 1 278 ? -15.102 3.385 -13.171 1.00 44.25 278 ALA A O 1
ATOM 2076 N N . VAL A 1 279 ? -12.953 2.886 -12.932 1.00 41.97 279 VAL A N 1
ATOM 2077 C CA . VAL A 1 279 ? -12.867 2.295 -14.262 1.00 41.97 279 VAL A CA 1
ATOM 2078 C C . VAL A 1 279 ? -13.551 0.932 -14.217 1.00 41.97 279 VAL A C 1
ATOM 2080 O O . VAL A 1 279 ? -13.086 0.069 -13.484 1.00 41.97 279 VAL A O 1
ATOM 2083 N N . LYS A 1 280 ? -14.617 0.773 -15.011 1.00 40.50 280 LYS A N 1
ATOM 2084 C CA . LYS A 1 280 ? -15.004 -0.510 -15.603 1.00 40.50 280 LYS A CA 1
ATOM 2085 C C . LYS A 1 280 ? -14.327 -0.554 -16.972 1.00 40.50 280 LYS A C 1
ATOM 2087 O O . LYS A 1 280 ? -14.685 0.224 -17.854 1.00 40.50 280 LYS A O 1
ATOM 2092 N N . GLY A 1 281 ? -13.303 -1.376 -17.137 1.00 39.94 281 GLY A N 1
ATOM 2093 C CA . GLY A 1 281 ? -12.557 -1.544 -18.382 1.00 39.94 281 GLY A CA 1
ATOM 2094 C C . GLY A 1 281 ? -11.194 -0.847 -18.397 1.00 39.94 281 GLY A C 1
ATOM 2095 O O . GLY A 1 281 ? -11.057 0.338 -18.687 1.00 39.94 281 GLY A O 1
ATOM 2096 N N . GLY A 1 282 ? -10.147 -1.630 -18.169 1.00 40.06 282 GLY A N 1
ATOM 2097 C CA . GLY A 1 282 ? -8.763 -1.361 -18.575 1.00 40.06 282 GLY A CA 1
ATOM 2098 C C . GLY A 1 282 ? -8.118 -2.690 -18.965 1.00 40.06 282 GLY A C 1
ATOM 2099 O O . GLY A 1 282 ? -8.752 -3.709 -18.775 1.00 40.06 282 GLY A O 1
ATOM 2100 N N . VAL A 1 283 ? -6.871 -2.756 -19.449 1.00 42.50 283 VAL A N 1
ATOM 2101 C CA . VAL A 1 283 ? -6.270 -4.045 -19.890 1.00 42.50 283 VAL A CA 1
ATOM 2102 C C . VAL A 1 283 ? -6.416 -5.164 -18.848 1.00 42.50 283 VAL A C 1
ATOM 2104 O O . VAL A 1 283 ? -6.659 -6.300 -19.223 1.00 42.50 283 VAL A O 1
ATOM 2107 N N . ALA A 1 284 ? -6.318 -4.848 -17.552 1.00 43.47 284 ALA A N 1
ATOM 2108 C CA . ALA A 1 284 ? -6.557 -5.809 -16.477 1.00 43.47 284 ALA A CA 1
ATOM 2109 C C . ALA A 1 284 ? -8.028 -6.235 -16.376 1.00 43.47 284 ALA A C 1
ATOM 2111 O O . ALA A 1 284 ? -8.293 -7.408 -16.186 1.00 43.47 284 ALA A O 1
ATOM 2112 N N . GLU A 1 285 ? -8.983 -5.326 -16.543 1.00 46.69 285 GLU A N 1
ATOM 2113 C CA . GLU A 1 285 ? -10.402 -5.670 -16.519 1.00 46.69 285 GLU A CA 1
ATOM 2114 C C . GLU A 1 285 ? -10.893 -6.255 -17.840 1.00 46.69 285 GLU A C 1
ATOM 2116 O O . GLU A 1 285 ? -11.670 -7.177 -17.795 1.00 46.69 285 GLU A O 1
ATOM 2121 N N . ASP A 1 286 ? -10.384 -5.856 -19.004 1.00 47.62 286 ASP A N 1
ATOM 2122 C CA . ASP A 1 286 ? -10.587 -6.569 -20.269 1.00 47.62 286 ASP A CA 1
ATOM 2123 C C . ASP A 1 286 ? -9.991 -7.982 -20.192 1.00 47.62 286 ASP A C 1
ATOM 2125 O O . ASP A 1 286 ? -10.578 -8.923 -20.715 1.00 47.62 286 ASP A O 1
ATOM 2129 N N . LEU A 1 287 ? -8.847 -8.160 -19.515 1.00 49.94 287 LEU A N 1
ATOM 2130 C CA . LEU A 1 287 ? -8.298 -9.483 -19.199 1.00 49.94 287 LEU A CA 1
ATOM 2131 C C . LEU A 1 287 ? -9.185 -10.260 -18.220 1.00 49.94 287 LEU A C 1
ATOM 2133 O O . LEU A 1 287 ? -9.271 -11.471 -18.376 1.00 49.94 287 LEU A O 1
ATOM 2137 N N . LEU A 1 288 ? -9.824 -9.599 -17.246 1.00 49.06 288 LEU A N 1
ATOM 2138 C CA . LEU A 1 288 ? -10.697 -10.210 -16.227 1.00 49.06 288 LEU A CA 1
ATOM 2139 C C . LEU A 1 288 ? -12.170 -10.374 -16.677 1.00 49.06 288 LEU A C 1
ATOM 2141 O O . LEU A 1 288 ? -12.883 -11.195 -16.118 1.00 49.06 288 LEU A O 1
ATOM 2145 N N . ALA A 1 289 ? -12.633 -9.602 -17.662 1.00 49.09 289 ALA A N 1
ATOM 2146 C CA . ALA A 1 289 ? -14.006 -9.554 -18.179 1.00 49.09 289 ALA A CA 1
ATOM 2147 C C . ALA A 1 289 ? -14.158 -10.381 -19.459 1.00 49.09 289 ALA A C 1
ATOM 2149 O O . ALA A 1 289 ? -15.242 -10.868 -19.755 1.00 49.09 289 ALA A O 1
ATOM 2150 N N . ARG A 1 290 ? -13.066 -10.615 -20.204 1.00 46.22 290 ARG A N 1
ATOM 2151 C CA . ARG A 1 290 ? -13.016 -11.653 -21.251 1.00 46.22 290 ARG A CA 1
ATOM 2152 C C . ARG A 1 290 ? -12.989 -13.080 -20.675 1.00 46.22 290 ARG A C 1
ATOM 2154 O O . ARG A 1 290 ? -12.882 -14.022 -21.451 1.00 46.22 290 ARG A O 1
ATOM 2161 N N . SER A 1 291 ? -13.023 -13.245 -19.351 1.00 47.84 291 SER A N 1
ATOM 2162 C CA . SER A 1 291 ? -12.583 -14.459 -18.652 1.00 47.84 291 SER A CA 1
ATOM 2163 C C . SER A 1 291 ? -13.413 -14.812 -17.409 1.00 47.84 291 SER A C 1
ATOM 2165 O O . SER A 1 291 ? -12.894 -15.342 -16.427 1.00 47.84 291 SER A O 1
ATOM 2167 N N . GLU A 1 292 ? -14.730 -14.610 -17.476 1.00 46.94 292 GLU A N 1
ATOM 2168 C CA . GLU A 1 292 ? -15.669 -15.263 -16.547 1.00 46.94 292 GLU A CA 1
ATOM 2169 C C . GLU A 1 292 ? -15.797 -16.786 -16.776 1.00 46.94 292 GLU A C 1
ATOM 2171 O O . GLU A 1 292 ? -16.586 -17.441 -16.102 1.00 46.94 292 GLU A O 1
ATOM 2176 N N . ASP A 1 293 ? -15.000 -17.368 -17.677 1.00 49.28 293 ASP A N 1
ATOM 2177 C CA . ASP A 1 293 ? -14.833 -18.816 -17.798 1.00 49.28 293 ASP A CA 1
ATOM 2178 C C . ASP A 1 293 ? -13.891 -19.348 -16.703 1.00 49.28 293 ASP A C 1
ATOM 2180 O O . ASP A 1 293 ? -12.759 -18.875 -16.541 1.00 49.28 293 ASP A O 1
ATOM 2184 N N . ASP A 1 294 ? -14.318 -20.416 -16.021 1.00 54.38 294 ASP A N 1
ATOM 2185 C CA . ASP A 1 294 ? -13.532 -21.210 -15.056 1.00 54.38 294 ASP A CA 1
ATOM 2186 C C . ASP A 1 294 ? -12.128 -21.587 -15.573 1.00 54.38 294 ASP A C 1
ATOM 2188 O O . ASP A 1 294 ? -11.215 -21.872 -14.798 1.00 54.38 294 ASP A O 1
ATOM 2192 N N . GLU A 1 295 ? -11.926 -21.566 -16.888 1.00 47.69 295 GLU A N 1
ATOM 2193 C CA . GLU A 1 295 ? -10.679 -21.923 -17.550 1.00 47.69 295 GLU A CA 1
ATOM 2194 C C . GLU A 1 295 ? -9.541 -20.925 -17.309 1.00 47.69 295 GLU A C 1
ATOM 2196 O O . GLU A 1 295 ? -8.392 -21.347 -17.174 1.00 47.69 295 GLU A O 1
ATOM 2201 N N . MET A 1 296 ? -9.822 -19.621 -17.179 1.00 50.78 296 MET A N 1
ATOM 2202 C CA . MET A 1 296 ? -8.784 -18.675 -16.753 1.00 50.78 296 MET A CA 1
ATOM 2203 C C . MET A 1 296 ? -8.469 -18.885 -15.277 1.00 50.78 296 MET A C 1
ATOM 2205 O O . MET A 1 296 ? -7.300 -18.909 -14.918 1.00 50.78 296 MET A O 1
ATOM 2209 N N . TRP A 1 297 ? -9.470 -19.103 -14.419 1.00 51.62 297 TRP A N 1
ATOM 2210 C CA . TRP A 1 297 ? -9.189 -19.427 -13.023 1.00 51.62 297 TRP A CA 1
ATOM 2211 C C . TRP A 1 297 ? -8.349 -20.691 -12.913 1.00 51.62 297 TRP A C 1
ATOM 2213 O O . TRP A 1 297 ? -7.395 -20.644 -12.168 1.00 51.62 297 TRP A O 1
ATOM 2223 N N . LYS A 1 298 ? -8.527 -21.726 -13.742 1.00 50.97 298 LYS A N 1
ATOM 2224 C CA . LYS A 1 298 ? -7.566 -22.850 -13.834 1.00 50.97 298 LYS A CA 1
ATOM 2225 C C . LYS A 1 298 ? -6.168 -22.432 -14.325 1.00 50.97 298 LYS A C 1
ATOM 2227 O O . LYS A 1 298 ? -5.163 -22.977 -13.874 1.00 50.97 298 LYS A O 1
ATOM 2232 N N . GLN A 1 299 ? -6.075 -21.455 -15.229 1.00 42.62 299 GLN A N 1
ATOM 2233 C CA . GLN A 1 299 ? -4.810 -20.857 -15.691 1.00 42.62 299 GLN A CA 1
ATOM 2234 C C . GLN A 1 299 ? -4.196 -19.845 -14.707 1.00 42.62 299 GLN A C 1
ATOM 2236 O O . GLN A 1 299 ? -3.080 -19.387 -14.927 1.00 42.62 299 GLN A O 1
ATOM 2241 N N . VAL A 1 300 ? -4.905 -19.468 -13.648 1.00 43.38 300 VAL A N 1
ATOM 2242 C CA . VAL A 1 300 ? -4.469 -18.520 -12.613 1.00 43.38 300 VAL A CA 1
ATOM 2243 C C . VAL A 1 300 ? -4.438 -19.209 -11.244 1.00 43.38 300 VAL A C 1
ATOM 2245 O O . VAL A 1 300 ? -3.816 -18.716 -10.317 1.00 43.38 300 VAL A O 1
ATOM 2248 N N . ASP A 1 301 ? -5.002 -20.404 -11.109 1.00 47.31 301 ASP A N 1
ATOM 2249 C CA . ASP A 1 301 ? -4.965 -21.215 -9.892 1.00 47.31 301 ASP A CA 1
ATOM 2250 C C . ASP A 1 301 ? -3.521 -21.593 -9.581 1.00 47.31 301 ASP A C 1
ATOM 2252 O O . ASP A 1 301 ? -3.091 -21.577 -8.439 1.00 47.31 301 ASP A O 1
ATOM 2256 N N . TRP A 1 302 ? -2.709 -21.797 -10.622 1.00 45.53 302 TRP A N 1
ATOM 2257 C CA . TRP A 1 302 ? -1.271 -21.957 -10.457 1.00 45.53 302 TRP A CA 1
ATOM 2258 C C . TRP A 1 302 ? -0.554 -20.624 -10.113 1.00 45.53 302 TRP A C 1
ATOM 2260 O O . TRP A 1 302 ? 0.531 -20.667 -9.527 1.00 45.53 302 TRP A O 1
ATOM 2270 N N . LEU A 1 303 ? -1.132 -19.450 -10.447 1.00 43.22 303 LEU A N 1
ATOM 2271 C CA . LEU A 1 303 ? -0.675 -18.101 -10.024 1.00 43.22 303 LEU A CA 1
ATOM 2272 C C . LEU A 1 303 ? -0.985 -17.824 -8.536 1.00 43.22 303 LEU A C 1
ATOM 2274 O O . LEU A 1 303 ? -0.596 -16.790 -7.989 1.00 43.22 303 LEU A O 1
ATOM 2278 N N . LEU A 1 304 ? -1.729 -18.701 -7.869 1.00 48.47 304 LEU A N 1
ATOM 2279 C CA . LEU A 1 304 ? -2.124 -18.532 -6.483 1.00 48.47 304 LEU A CA 1
ATOM 2280 C C . LEU A 1 304 ? -1.611 -19.735 -5.683 1.00 48.47 304 LEU A C 1
ATOM 2282 O O . LEU A 1 304 ? -1.681 -20.874 -6.130 1.00 48.47 304 LEU A O 1
ATOM 2286 N N . PRO A 1 305 ? -1.003 -19.529 -4.508 1.00 45.19 305 PRO A N 1
ATOM 2287 C CA . PRO A 1 305 ? -0.586 -20.653 -3.686 1.00 45.19 305 PRO A CA 1
ATOM 2288 C C . PRO A 1 305 ? -1.824 -21.437 -3.238 1.00 45.19 305 PRO A C 1
ATOM 2290 O O . PRO A 1 305 ? -2.777 -20.849 -2.725 1.00 45.19 305 PRO A O 1
ATOM 2293 N N . SER A 1 306 ? -1.790 -22.764 -3.398 1.00 51.03 306 SER A N 1
ATOM 2294 C CA . SER A 1 306 ? -2.851 -23.627 -2.873 1.00 51.03 306 SER A CA 1
ATOM 2295 C C . SER A 1 306 ? -3.018 -23.407 -1.368 1.00 51.03 306 SER A C 1
ATOM 2297 O O . SER A 1 306 ? -2.064 -23.044 -0.673 1.00 51.03 306 SER A O 1
ATOM 2299 N N . GLU A 1 307 ? -4.204 -23.673 -0.826 1.00 47.19 307 GLU A N 1
ATOM 2300 C CA . GLU A 1 307 ? -4.433 -23.556 0.617 1.00 47.19 307 GLU A CA 1
ATOM 2301 C C . GLU A 1 307 ? -3.445 -24.421 1.421 1.00 47.19 307 GLU A C 1
ATOM 2303 O O . GLU A 1 307 ? -2.928 -23.994 2.451 1.00 47.19 307 GLU A O 1
ATOM 2308 N N . ALA A 1 308 ? -3.099 -25.605 0.908 1.00 47.84 308 ALA A N 1
ATOM 2309 C CA . ALA A 1 308 ? -2.072 -26.465 1.487 1.00 47.84 308 ALA A CA 1
ATOM 2310 C C . ALA A 1 308 ? -0.677 -25.820 1.441 1.00 47.84 308 ALA A C 1
ATOM 2312 O O . ALA A 1 308 ? 0.068 -25.911 2.412 1.00 47.84 308 ALA A O 1
ATOM 2313 N N . THR A 1 309 ? -0.333 -25.125 0.354 1.00 48.34 309 THR A N 1
ATOM 2314 C CA . THR A 1 309 ? 0.912 -24.354 0.232 1.00 48.34 309 THR A CA 1
ATOM 2315 C C . THR A 1 309 ? 0.947 -23.212 1.249 1.00 48.34 309 THR A C 1
ATOM 2317 O O . THR A 1 309 ? 1.913 -23.106 2.002 1.00 48.34 309 THR A O 1
ATOM 2320 N N . LEU A 1 310 ? -0.129 -22.427 1.357 1.00 44.50 310 LEU A N 1
ATOM 2321 C CA . LEU A 1 310 ? -0.264 -21.361 2.357 1.00 44.50 310 LEU A CA 1
ATOM 2322 C C . LEU A 1 310 ? -0.150 -21.900 3.790 1.00 44.50 310 LEU A C 1
AT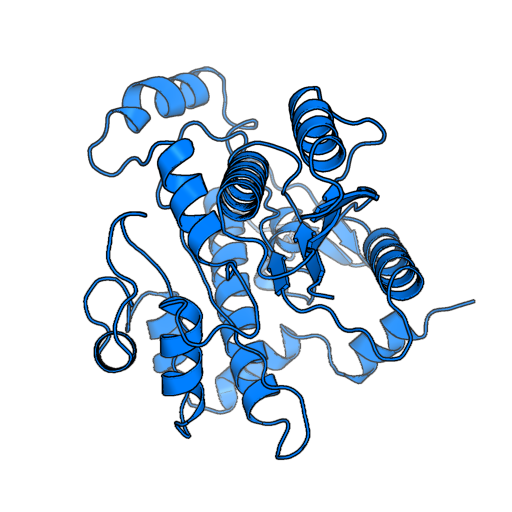OM 2324 O O . LEU A 1 310 ? 0.578 -21.341 4.611 1.00 44.50 310 LEU A O 1
ATOM 2328 N N . ARG A 1 311 ? -0.819 -23.020 4.087 1.00 45.12 311 ARG A N 1
ATOM 2329 C CA . ARG A 1 311 ? -0.749 -23.698 5.389 1.00 45.12 311 ARG A CA 1
ATOM 2330 C C . ARG A 1 311 ? 0.633 -24.284 5.660 1.00 45.12 311 ARG A C 1
ATOM 2332 O O . ARG A 1 311 ? 1.097 -24.205 6.789 1.00 45.12 311 ARG A O 1
ATOM 2339 N N . SER A 1 312 ? 1.314 -24.824 4.648 1.00 47.56 312 SER A N 1
ATOM 2340 C CA . SER A 1 312 ? 2.682 -25.335 4.791 1.00 47.56 312 SER A CA 1
ATOM 2341 C C . SER A 1 312 ? 3.665 -24.219 5.128 1.00 47.56 312 SER A C 1
ATOM 2343 O O . SER A 1 312 ? 4.557 -24.426 5.937 1.00 47.56 312 SER A O 1
ATOM 2345 N N . TRP A 1 313 ? 3.463 -23.011 4.598 1.00 43.66 313 TRP A N 1
ATOM 2346 C CA . TRP A 1 313 ? 4.264 -21.842 4.965 1.00 43.66 313 TRP A CA 1
ATOM 2347 C C . TRP A 1 313 ? 3.941 -21.353 6.378 1.00 43.66 313 TRP A C 1
ATOM 2349 O O . TRP A 1 313 ? 4.833 -20.949 7.113 1.00 43.66 313 TRP A O 1
ATOM 2359 N N . ALA A 1 314 ? 2.680 -21.458 6.804 1.00 38.84 314 ALA A N 1
ATOM 2360 C CA . ALA A 1 314 ? 2.295 -21.178 8.186 1.00 38.84 314 ALA A CA 1
ATOM 2361 C C . ALA A 1 314 ? 2.788 -22.245 9.187 1.00 38.84 314 ALA A C 1
ATOM 2363 O O . ALA A 1 314 ? 2.966 -21.929 10.361 1.00 38.84 314 ALA A O 1
ATOM 2364 N N . GLY A 1 315 ? 2.985 -23.487 8.730 1.00 35.50 315 GLY A N 1
ATOM 2365 C CA . GLY A 1 315 ? 3.327 -24.660 9.541 1.00 35.50 315 GLY A CA 1
ATOM 2366 C C . GLY A 1 315 ? 4.760 -25.177 9.380 1.00 35.50 315 GLY A C 1
ATOM 2367 O O . GLY A 1 315 ? 5.091 -26.200 9.970 1.00 35.50 315 GLY A O 1
ATOM 2368 N N . SER A 1 316 ? 5.619 -24.495 8.615 1.00 35.75 316 SER A N 1
ATOM 2369 C CA . SER A 1 316 ? 7.061 -24.781 8.544 1.00 35.75 316 SER A CA 1
ATOM 2370 C C . SER A 1 316 ? 7.759 -24.159 9.753 1.00 35.75 316 SER A C 1
ATOM 2372 O O . SER A 1 316 ? 8.517 -23.199 9.643 1.00 35.75 316 SER A O 1
ATOM 2374 N N . SER A 1 317 ? 7.423 -24.670 10.930 1.00 37.00 317 SER A N 1
ATOM 2375 C CA . SER A 1 317 ? 8.096 -24.378 12.185 1.00 37.00 317 SER A CA 1
ATOM 2376 C C . SER A 1 317 ? 8.687 -25.677 12.716 1.00 37.00 317 SER A C 1
ATOM 2378 O O . SER A 1 317 ? 7.997 -26.438 13.392 1.00 37.00 317 SER A O 1
ATOM 2380 N N . GLU A 1 318 ? 9.956 -25.895 12.386 1.00 30.72 318 GLU A N 1
ATOM 2381 C CA . GLU A 1 318 ? 10.948 -26.432 13.320 1.00 30.72 318 GLU A CA 1
ATOM 2382 C C . GLU A 1 318 ? 11.992 -25.341 13.570 1.00 30.72 318 GLU A C 1
ATOM 2384 O O . GLU A 1 318 ? 12.381 -24.660 12.588 1.00 30.72 318 GLU A O 1
#